Protein AF-A0A1S8THT4-F1 (afdb_monomer_lite)

Foldseek 3Di:
DLVVCLVVDQLLPQWDADLVRDIHGDVNSVVSVVCCQPVVDDDDLVSLLSCLLPWDDDPRDIPASVSSCVPDDVVSNLVSLLCCLVPHDGADPSLLSSLVVCLVVLPPSCLVSLVVQLVPPSGDPVSNLSSLVSCLRRNPLVCCLVPVAPVDDDPSNVSNVVSRDPVCVVSVLVVLVVVVVVDPDPLSLLVSLLSCLLVLHLVSLVSLLVQLVVDPQPRPPNVLPHQLLPRADLVNLVSLLSQLLSCQVSVPPDDPPRDSNVSSLNNLLNNLLPDVVSVVVSLVSLVVSCVVCCVPGVSSLCSLVSNLVSVVNNCVSPVHDDDPVNVVVSVVSVVVD

pLDDT: mean 86.57, std 10.24, range [48.91, 98.25]

Radius of gyration: 29.09 Å; chains: 1; bounding box: 64×44×82 Å

Secondary structure (DSSP, 8-state):
-THHHHTT--GGGSEEE-TTS-EEE-HHHHHHHHHHHHHT----HHHHHHGGG---EETTEE--SHHHHTTS-HHHHHHHHHHHHHHS---HHHHHHHHHHHHHTT--TTHHHHHHHHH-TTS-HHHHHHHHHHHHHTS-THHIIIIITTT--SHHHHHHHHHS-GGGHHHHHHHHHHHHTT---HHHHHHHHHHHHHTT-HHHHHHHHHHHHHS-S-TTTTGGG--GGG---GGGHHHHHHHHHHHHHTT----TTT-HHHHHHHHHHHHHTT-HHHHHHHHHHHHHHHHHHTTT-GGGGGHHHHHHHHHHHHHHHHTPPPPHHHHHHHHHHHHT-

Organism: NCBI:txid29367

Structure (mmCIF, N/CA/C/O backbone):
data_AF-A0A1S8THT4-F1
#
_entry.id   AF-A0A1S8THT4-F1
#
loop_
_atom_site.group_PDB
_atom_site.id
_atom_site.type_symbol
_atom_site.label_atom_id
_atom_site.label_alt_id
_atom_site.label_comp_id
_atom_site.label_asym_id
_atom_site.label_entity_id
_atom_site.label_seq_id
_atom_site.pdbx_PDB_ins_code
_atom_site.Cartn_x
_atom_site.Cartn_y
_atom_site.Cartn_z
_atom_site.occupancy
_atom_site.B_iso_or_equiv
_atom_site.auth_seq_id
_atom_site.auth_comp_id
_atom_site.auth_asym_id
_atom_site.auth_atom_id
_atom_site.pdbx_PDB_model_num
ATOM 1 N N . MET A 1 1 ? 12.762 5.340 -48.475 1.00 53.53 1 MET A N 1
ATOM 2 C CA . MET A 1 1 ? 12.798 6.771 -48.085 1.00 53.53 1 MET A CA 1
ATOM 3 C C . MET A 1 1 ? 13.157 6.953 -46.605 1.00 53.53 1 MET A C 1
ATOM 5 O O . MET A 1 1 ? 14.010 7.785 -46.330 1.00 53.53 1 MET A O 1
ATOM 9 N N . CYS A 1 2 ? 12.623 6.138 -45.677 1.00 61.12 2 CYS A N 1
ATOM 10 C CA . CYS A 1 2 ? 12.908 6.224 -44.229 1.00 61.12 2 CYS A CA 1
ATOM 11 C C . CYS A 1 2 ? 14.390 6.045 -43.837 1.00 61.12 2 CYS A C 1
ATOM 13 O O . CYS A 1 2 ? 14.907 6.850 -43.070 1.00 61.12 2 CYS A O 1
ATOM 15 N N . ASN A 1 3 ? 15.122 5.094 -44.434 1.00 72.00 3 ASN A N 1
ATOM 16 C CA . ASN A 1 3 ? 16.515 4.811 -44.032 1.00 72.00 3 ASN A CA 1
ATOM 17 C C . ASN A 1 3 ? 17.483 5.993 -44.219 1.00 72.00 3 ASN A C 1
ATOM 19 O O . ASN A 1 3 ? 18.430 6.142 -43.454 1.00 72.00 3 ASN A O 1
ATOM 23 N N . LYS A 1 4 ? 17.227 6.884 -45.190 1.00 82.50 4 LYS A N 1
ATOM 24 C CA . LYS A 1 4 ? 18.038 8.098 -45.397 1.00 82.50 4 LYS A CA 1
ATOM 25 C C . LYS A 1 4 ? 17.962 9.051 -44.199 1.00 82.50 4 LYS A C 1
ATOM 27 O O . LYS A 1 4 ? 18.896 9.823 -43.988 1.00 82.50 4 LYS A O 1
ATOM 32 N N . TYR A 1 5 ? 16.861 9.013 -43.448 1.00 84.31 5 TYR A N 1
ATOM 33 C CA . TYR A 1 5 ? 16.615 9.912 -42.327 1.00 84.31 5 TYR A CA 1
ATOM 34 C C . TYR A 1 5 ? 17.066 9.358 -40.974 1.00 84.31 5 TYR A C 1
ATOM 36 O O . TYR A 1 5 ? 17.249 10.151 -40.056 1.00 84.31 5 TYR A O 1
ATOM 44 N N . LEU A 1 6 ? 17.331 8.048 -40.876 1.00 85.06 6 LEU A N 1
ATOM 45 C CA . LEU A 1 6 ? 17.828 7.407 -39.651 1.00 85.06 6 LEU A CA 1
ATOM 46 C C . LEU A 1 6 ? 19.113 8.062 -39.133 1.00 85.06 6 LEU A C 1
ATOM 48 O O . LEU A 1 6 ? 19.224 8.343 -37.952 1.00 85.06 6 LEU A O 1
ATOM 52 N N . ARG A 1 7 ? 20.046 8.412 -40.026 1.00 85.00 7 ARG A N 1
ATOM 53 C CA . ARG A 1 7 ? 21.318 9.067 -39.659 1.00 85.00 7 ARG A CA 1
ATOM 54 C C . ARG A 1 7 ? 21.179 10.470 -39.051 1.00 85.00 7 ARG A C 1
ATOM 56 O O . ARG A 1 7 ? 22.178 11.046 -38.642 1.00 85.00 7 ARG A O 1
ATOM 63 N N . PHE A 1 8 ? 19.985 11.061 -39.092 1.00 86.62 8 PHE A N 1
ATOM 64 C CA . PHE A 1 8 ? 19.711 12.399 -38.558 1.00 86.62 8 PHE A CA 1
ATOM 65 C C . PHE A 1 8 ? 18.913 12.359 -37.253 1.00 86.62 8 PHE A C 1
ATOM 67 O O . PHE A 1 8 ? 18.465 13.406 -36.785 1.00 86.62 8 PHE A O 1
ATOM 74 N N . VAL A 1 9 ? 18.676 11.166 -36.710 1.00 88.81 9 VAL A N 1
ATOM 75 C CA . VAL A 1 9 ? 17.957 10.967 -35.460 1.00 88.81 9 VAL A CA 1
ATOM 76 C C . VAL A 1 9 ? 18.832 10.149 -34.533 1.00 88.81 9 VAL A C 1
ATOM 78 O O . VAL A 1 9 ? 19.281 9.067 -34.891 1.00 88.81 9 VAL A O 1
ATOM 81 N N . ASP A 1 10 ? 19.036 10.676 -33.335 1.00 88.50 10 ASP A N 1
ATOM 82 C CA . ASP A 1 10 ? 19.560 9.915 -32.214 1.00 88.50 10 ASP A CA 1
ATOM 83 C C . ASP A 1 10 ? 18.381 9.575 -31.302 1.00 88.50 10 ASP A C 1
ATOM 85 O O . ASP A 1 10 ? 17.832 10.454 -30.634 1.00 88.50 10 ASP A O 1
ATOM 89 N N . PHE A 1 11 ? 17.946 8.314 -31.338 1.00 88.94 11 PHE A N 1
ATOM 90 C CA . PHE A 1 11 ? 16.793 7.858 -30.564 1.00 88.94 11 PHE A CA 1
ATOM 91 C C . PHE A 1 11 ? 17.044 7.908 -29.056 1.00 88.94 11 PHE A C 1
ATOM 93 O O . PHE A 1 11 ? 16.091 8.123 -28.314 1.00 88.94 11 PHE A O 1
ATOM 100 N N . LYS A 1 12 ? 18.307 7.851 -28.611 1.00 86.19 12 LYS A N 1
ATOM 101 C CA . LYS A 1 12 ? 18.675 7.910 -27.187 1.00 86.19 12 LYS A CA 1
ATOM 102 C C . LYS A 1 12 ? 18.322 9.234 -26.527 1.00 86.19 12 LYS A C 1
ATOM 104 O O . LYS A 1 12 ? 18.121 9.291 -25.324 1.00 86.19 12 LYS A O 1
ATOM 109 N N . VAL A 1 13 ? 18.266 10.305 -27.317 1.00 85.50 13 VAL A N 1
ATOM 110 C CA . VAL A 1 13 ? 17.990 11.670 -26.842 1.00 85.50 13 VAL A CA 1
ATOM 111 C C . VAL A 1 13 ? 16.783 12.298 -27.540 1.00 85.50 13 VAL A C 1
ATOM 113 O O . VAL A 1 13 ? 16.548 13.505 -27.423 1.00 85.50 13 VAL A O 1
ATOM 116 N N . ALA A 1 14 ? 16.040 11.504 -28.318 1.00 85.12 14 ALA A N 1
ATOM 117 C CA . ALA A 1 14 ? 14.898 11.969 -29.098 1.00 85.12 14 ALA A CA 1
ATOM 118 C C . ALA A 1 14 ? 13.660 12.240 -28.240 1.00 85.12 14 ALA A C 1
ATOM 120 O O . ALA A 1 14 ? 12.812 13.031 -28.662 1.00 85.12 14 ALA A O 1
ATOM 121 N N . PHE A 1 15 ? 13.576 11.590 -27.080 1.00 83.06 15 PHE A N 1
ATOM 122 C CA . PHE A 1 15 ? 12.594 11.835 -26.038 1.00 83.06 15 PHE A CA 1
ATOM 123 C C . PHE A 1 15 ? 13.270 12.609 -24.907 1.00 83.06 15 PHE A C 1
ATOM 125 O O . PHE A 1 15 ? 14.293 12.174 -24.382 1.00 83.06 15 PHE A O 1
ATOM 132 N N . LYS A 1 16 ? 12.732 13.776 -24.547 1.00 80.56 16 LYS A N 1
ATOM 133 C CA . LYS A 1 16 ? 13.245 14.577 -23.429 1.00 80.56 16 LYS A CA 1
ATOM 134 C C . LYS A 1 16 ? 12.104 15.007 -22.535 1.00 80.56 16 LYS A C 1
ATOM 136 O O . LYS A 1 16 ? 11.240 15.767 -22.979 1.00 80.56 16 LYS A O 1
ATOM 141 N N . LEU A 1 17 ? 12.151 14.561 -21.289 1.00 75.25 17 LEU A N 1
ATOM 142 C CA . LEU A 1 17 ? 11.294 15.071 -20.236 1.00 75.25 17 LEU A CA 1
ATOM 143 C C . LEU A 1 17 ? 11.784 16.463 -19.809 1.00 75.25 17 LEU A C 1
ATOM 145 O O . LEU A 1 17 ? 12.988 16.722 -19.758 1.00 75.25 17 LEU A O 1
ATOM 149 N N . ARG A 1 18 ? 10.855 17.373 -19.549 1.00 75.25 18 ARG A N 1
ATOM 150 C CA . ARG A 1 18 ? 11.115 18.687 -18.962 1.00 75.25 18 ARG A CA 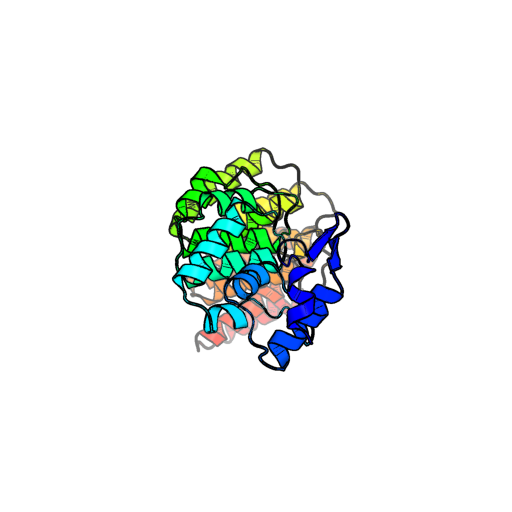1
ATOM 151 C C . ARG A 1 18 ? 10.738 18.665 -17.485 1.00 75.25 18 ARG A C 1
ATOM 153 O O . ARG A 1 18 ? 9.925 17.856 -17.053 1.00 75.25 18 ARG A O 1
ATOM 160 N N . ASN A 1 19 ? 11.287 19.616 -16.735 1.00 68.06 19 ASN A N 1
ATOM 161 C CA . ASN A 1 19 ? 11.061 19.744 -15.291 1.00 68.06 19 ASN A CA 1
ATOM 162 C C . ASN A 1 19 ? 9.589 20.013 -14.918 1.00 68.06 19 ASN A C 1
ATOM 164 O O . ASN A 1 19 ? 9.212 19.819 -13.772 1.00 68.06 19 ASN A O 1
ATOM 168 N N . ASP A 1 20 ? 8.764 20.476 -15.861 1.00 70.75 20 ASP A N 1
ATOM 169 C CA . ASP A 1 20 ? 7.321 20.691 -15.678 1.00 70.75 20 ASP A CA 1
ATOM 170 C C . ASP A 1 20 ? 6.483 19.426 -15.958 1.00 70.75 20 ASP A C 1
ATOM 172 O O . ASP A 1 20 ? 5.259 19.500 -16.047 1.00 70.75 20 ASP A O 1
ATOM 176 N N . GLY A 1 21 ? 7.134 18.273 -16.147 1.00 66.69 21 GLY A N 1
ATOM 177 C CA . GLY A 1 21 ? 6.496 17.003 -16.493 1.00 66.69 21 GLY A CA 1
ATOM 178 C C . GLY A 1 21 ? 6.091 16.887 -17.965 1.00 66.69 21 GLY A C 1
ATOM 179 O O . GLY A 1 21 ? 5.647 15.823 -18.395 1.00 66.69 21 GLY A O 1
ATOM 180 N N . SER A 1 22 ? 6.260 17.938 -18.775 1.00 75.25 22 SER A N 1
ATOM 181 C CA . SER A 1 22 ? 5.994 17.858 -20.211 1.00 75.25 22 SER A CA 1
ATOM 182 C C . SER A 1 22 ? 7.129 17.142 -20.947 1.00 75.25 22 SER A C 1
ATOM 184 O O . SER A 1 22 ? 8.299 17.226 -20.579 1.00 75.25 22 SER A O 1
ATOM 186 N N . ALA A 1 23 ? 6.802 16.433 -22.026 1.00 77.75 23 ALA A N 1
ATOM 187 C CA . ALA A 1 23 ? 7.789 15.764 -22.866 1.00 77.75 23 ALA A CA 1
ATOM 188 C C . ALA A 1 23 ? 7.951 16.494 -24.202 1.00 77.75 23 ALA A C 1
ATOM 190 O O . ALA A 1 23 ? 6.993 16.992 -24.797 1.00 77.75 23 ALA A O 1
ATOM 191 N N . THR A 1 24 ? 9.178 16.524 -24.711 1.00 82.44 24 THR A N 1
ATOM 192 C CA . THR A 1 24 ? 9.467 16.936 -26.085 1.00 82.44 24 THR A CA 1
ATOM 193 C C . THR A 1 24 ? 9.980 15.765 -26.888 1.00 82.44 24 THR A C 1
ATOM 195 O O . THR A 1 24 ? 10.836 15.007 -26.434 1.00 82.44 24 THR A O 1
ATOM 198 N N . ILE A 1 25 ? 9.462 15.653 -28.109 1.00 85.12 25 ILE A N 1
ATOM 199 C CA . ILE A 1 25 ? 9.838 14.604 -29.043 1.00 85.12 25 ILE A CA 1
ATOM 200 C C . ILE A 1 25 ? 10.272 15.194 -30.371 1.00 85.12 25 ILE A C 1
ATOM 202 O O . ILE A 1 25 ? 9.622 16.070 -30.945 1.00 85.12 25 ILE A O 1
ATOM 206 N N . SER A 1 26 ? 11.358 14.644 -30.905 1.00 88.31 26 SER A N 1
ATOM 207 C CA . SER A 1 26 ? 11.715 14.842 -32.305 1.00 88.31 26 SER A CA 1
ATOM 208 C C . SER A 1 26 ? 10.627 14.258 -33.208 1.00 88.31 26 SER A C 1
ATOM 210 O O . SER A 1 26 ? 10.475 13.040 -33.297 1.00 88.31 26 SER A O 1
ATOM 212 N N . SER A 1 27 ? 9.911 15.104 -33.958 1.00 88.12 27 SER A N 1
ATOM 213 C CA . SER A 1 27 ? 8.885 14.635 -34.906 1.00 88.12 27 SER A CA 1
ATOM 214 C C . SER A 1 27 ? 9.449 13.622 -35.906 1.00 88.12 27 SER A C 1
ATOM 216 O O . SER A 1 27 ? 8.754 12.702 -36.324 1.00 88.12 27 SER A O 1
ATOM 218 N N . ARG A 1 28 ? 10.734 13.747 -36.270 1.00 89.88 28 ARG A N 1
ATOM 219 C CA . ARG A 1 28 ? 11.411 12.772 -37.138 1.00 89.88 28 ARG A CA 1
ATOM 220 C C . ARG A 1 28 ? 11.574 11.417 -36.457 1.00 89.88 28 ARG A C 1
ATOM 222 O O . ARG A 1 28 ? 11.348 10.409 -37.116 1.00 89.88 28 ARG A O 1
ATOM 229 N N . ALA A 1 29 ? 11.944 11.397 -35.176 1.00 91.06 29 ALA A N 1
ATOM 230 C CA . ALA A 1 29 ? 12.032 10.162 -34.404 1.00 91.06 29 ALA A CA 1
ATOM 231 C C . ALA A 1 29 ? 10.663 9.489 -34.306 1.00 91.06 29 ALA A C 1
ATOM 233 O O . ALA A 1 29 ? 10.549 8.320 -34.657 1.00 91.06 29 ALA A O 1
ATOM 234 N N . PHE A 1 30 ? 9.622 10.258 -33.974 1.00 90.81 30 PHE A N 1
ATOM 235 C CA . PHE A 1 30 ? 8.248 9.764 -33.935 1.00 90.81 30 PHE A CA 1
ATOM 236 C C . PHE A 1 30 ? 7.824 9.122 -35.260 1.00 90.81 30 PHE A C 1
ATOM 238 O O . PHE A 1 30 ? 7.392 7.974 -35.269 1.00 90.81 30 PHE A O 1
ATOM 245 N N . TYR A 1 31 ? 7.995 9.808 -36.398 1.00 91.00 31 TYR A N 1
ATOM 246 C CA . TYR A 1 31 ? 7.627 9.225 -37.690 1.00 91.00 31 TYR A CA 1
ATOM 247 C C . TYR A 1 31 ? 8.431 7.960 -37.994 1.00 91.00 31 TYR A C 1
ATOM 249 O O . TYR A 1 31 ? 7.863 6.964 -38.433 1.00 91.00 31 TYR A O 1
ATOM 257 N N . LEU A 1 32 ? 9.745 7.970 -37.762 1.00 91.94 32 LEU A N 1
ATOM 258 C CA . LEU A 1 32 ? 10.593 6.808 -38.032 1.00 91.94 32 LEU A CA 1
ATOM 259 C C . LEU A 1 32 ? 10.230 5.609 -37.150 1.00 91.94 32 LEU A C 1
ATOM 261 O O . LEU A 1 32 ? 10.222 4.489 -37.660 1.00 91.94 32 LEU A O 1
ATOM 265 N N . TRP A 1 33 ? 9.897 5.838 -35.883 1.00 92.75 33 TRP A N 1
ATOM 266 C CA . TRP A 1 33 ? 9.371 4.830 -34.966 1.00 92.75 33 TRP A CA 1
ATOM 267 C C . TRP A 1 33 ? 8.000 4.308 -35.427 1.00 92.75 33 TRP A C 1
ATOM 269 O O . TRP A 1 33 ? 7.835 3.108 -35.643 1.00 92.75 33 TRP A O 1
ATOM 279 N N . TYR A 1 34 ? 7.049 5.204 -35.701 1.00 91.31 34 TYR A N 1
ATOM 280 C CA . TYR A 1 34 ? 5.686 4.854 -36.109 1.00 91.31 34 TYR A CA 1
ATOM 281 C C . TYR A 1 34 ? 5.673 4.018 -37.390 1.00 91.31 34 TYR A C 1
ATOM 283 O O . TYR A 1 34 ? 5.063 2.952 -37.462 1.00 91.31 34 TYR A O 1
ATOM 291 N N . PHE A 1 35 ? 6.392 4.478 -38.418 1.00 90.19 35 PHE A N 1
ATOM 292 C CA . PHE A 1 35 ? 6.476 3.774 -39.692 1.00 90.19 35 PHE A CA 1
ATOM 293 C C . PHE A 1 35 ? 7.204 2.432 -39.558 1.00 90.19 35 PHE A C 1
ATOM 295 O O . PHE A 1 35 ? 6.814 1.465 -40.214 1.00 90.19 35 PHE A O 1
ATOM 302 N N . ARG A 1 36 ? 8.227 2.346 -38.695 1.00 90.25 36 ARG A N 1
ATOM 303 C CA . ARG A 1 36 ? 8.897 1.079 -38.378 1.00 90.25 36 ARG A CA 1
ATOM 304 C C . ARG A 1 36 ? 7.929 0.077 -37.775 1.00 90.25 36 ARG A C 1
ATOM 306 O O . ARG A 1 36 ? 7.905 -1.060 -38.237 1.00 90.25 36 ARG A O 1
ATOM 313 N N . LYS A 1 37 ? 7.165 0.480 -36.762 1.00 89.25 37 LYS A N 1
ATOM 314 C CA . LYS A 1 37 ? 6.231 -0.401 -36.061 1.00 89.25 37 LYS A CA 1
ATOM 315 C C . LYS A 1 37 ? 5.074 -0.827 -36.968 1.00 89.25 37 LYS A C 1
ATOM 317 O O . LYS A 1 37 ? 4.761 -2.006 -37.055 1.00 89.25 37 LYS A O 1
ATOM 322 N N . LYS A 1 38 ? 4.473 0.124 -37.688 1.00 89.81 38 LYS A N 1
ATOM 323 C CA . LYS A 1 38 ? 3.259 -0.112 -38.484 1.00 89.81 38 LYS A CA 1
ATOM 324 C C . LYS A 1 38 ? 3.488 -0.899 -39.776 1.00 89.81 38 LYS A C 1
ATOM 326 O O . LYS A 1 38 ? 2.590 -1.616 -40.205 1.00 89.81 38 LYS A O 1
ATOM 331 N N . PHE A 1 39 ? 4.648 -0.745 -40.415 1.00 89.81 39 PHE A N 1
ATOM 332 C CA . PHE A 1 39 ? 4.927 -1.332 -41.736 1.00 89.81 39 PHE A CA 1
ATOM 333 C C . PHE A 1 39 ? 6.129 -2.282 -41.750 1.00 89.81 39 PHE A C 1
ATOM 335 O O . PHE A 1 39 ? 6.583 -2.673 -42.822 1.00 89.81 39 PHE A O 1
ATOM 342 N N . ASP A 1 40 ? 6.663 -2.617 -40.576 1.00 85.56 40 ASP A N 1
ATOM 343 C CA . ASP A 1 40 ? 7.809 -3.509 -40.389 1.00 85.56 40 ASP A CA 1
ATOM 344 C C . ASP A 1 40 ? 9.052 -3.150 -41.231 1.00 85.56 40 ASP A C 1
ATOM 346 O O . ASP A 1 40 ? 9.719 -3.994 -41.833 1.00 85.56 40 ASP A O 1
ATOM 350 N N . PHE A 1 41 ? 9.379 -1.855 -41.320 1.00 87.69 41 PHE A N 1
ATOM 351 C CA . PHE A 1 41 ? 10.554 -1.428 -42.083 1.00 87.69 41 PHE A CA 1
ATOM 352 C C . PHE A 1 41 ? 11.854 -1.976 -41.485 1.00 87.69 41 PHE A C 1
ATOM 354 O O . PHE A 1 41 ? 12.124 -1.826 -40.303 1.00 87.69 41 PHE A O 1
ATOM 361 N N . LYS A 1 42 ? 12.727 -2.554 -42.313 1.00 87.31 42 LYS A N 1
ATOM 362 C CA . LYS A 1 42 ? 14.003 -3.100 -41.831 1.00 87.31 42 LYS A CA 1
ATOM 363 C C . LYS A 1 42 ? 14.976 -1.990 -41.433 1.00 87.31 42 LYS A C 1
ATOM 365 O O . LYS A 1 42 ? 15.493 -1.277 -42.299 1.00 87.31 42 LYS A O 1
ATOM 370 N N . TYR A 1 43 ? 15.242 -1.882 -40.134 1.00 91.44 43 TYR A N 1
ATOM 371 C CA . TYR A 1 43 ? 16.328 -1.087 -39.555 1.00 91.44 43 TYR A CA 1
ATOM 372 C C . TYR A 1 43 ? 17.475 -2.006 -39.139 1.00 91.44 43 TYR A C 1
ATOM 374 O O . TYR A 1 43 ? 17.279 -3.208 -38.983 1.00 91.44 43 TYR A O 1
ATOM 382 N N . SER A 1 44 ? 18.679 -1.452 -39.004 1.00 92.06 44 SER A N 1
ATOM 383 C CA . SER A 1 44 ? 19.800 -2.208 -38.446 1.00 92.06 44 SER A CA 1
ATOM 384 C C . SER A 1 44 ? 19.584 -2.466 -36.958 1.00 92.06 44 SER A C 1
ATOM 386 O O . SER A 1 44 ? 18.963 -1.651 -36.272 1.00 92.06 44 SER A O 1
ATOM 388 N N . ASP A 1 45 ? 20.168 -3.548 -36.450 1.00 93.94 45 ASP A N 1
ATOM 389 C CA . ASP A 1 45 ? 20.067 -3.931 -35.040 1.00 93.94 45 ASP A CA 1
ATOM 390 C C . ASP A 1 45 ? 20.489 -2.793 -34.108 1.00 93.94 45 ASP A C 1
ATOM 392 O O . ASP A 1 45 ? 19.795 -2.507 -33.145 1.00 93.94 45 ASP A O 1
ATOM 396 N N . ASN A 1 46 ? 21.549 -2.050 -34.443 1.00 92.88 46 ASN A N 1
ATOM 397 C CA . ASN A 1 46 ? 21.978 -0.892 -33.651 1.00 92.88 46 ASN A CA 1
ATOM 398 C C . ASN A 1 46 ? 20.893 0.189 -33.531 1.00 92.88 46 ASN A C 1
ATOM 400 O O . ASN A 1 46 ? 20.687 0.724 -32.449 1.00 92.88 46 ASN A O 1
ATOM 404 N N . VAL A 1 47 ? 20.178 0.489 -34.621 1.00 92.75 47 VAL A N 1
ATOM 405 C CA . VAL A 1 47 ? 19.073 1.462 -34.593 1.00 92.75 47 VAL A CA 1
ATOM 406 C C . VAL A 1 47 ? 17.892 0.905 -33.802 1.00 92.75 47 VAL A C 1
ATOM 408 O O . VAL A 1 47 ? 17.257 1.642 -33.056 1.00 92.75 47 VAL A O 1
ATOM 411 N N . MET A 1 48 ? 17.605 -0.392 -33.939 1.00 94.06 48 MET A N 1
ATOM 412 C CA . MET A 1 48 ? 16.565 -1.058 -33.151 1.00 94.06 48 MET A CA 1
ATOM 413 C C . MET A 1 48 ? 16.896 -1.067 -31.653 1.00 94.06 48 MET A C 1
ATOM 415 O O . MET A 1 48 ? 16.012 -0.849 -30.837 1.00 94.06 48 MET A O 1
ATOM 419 N N . LEU A 1 49 ? 18.162 -1.253 -31.282 1.00 94.94 49 LEU A N 1
ATOM 420 C CA . LEU A 1 49 ? 18.619 -1.163 -29.896 1.00 94.94 49 LEU A CA 1
ATOM 421 C C . LEU A 1 49 ? 18.524 0.269 -29.358 1.00 94.94 49 LEU A C 1
ATOM 423 O O . LEU A 1 49 ? 18.169 0.453 -28.201 1.00 94.94 49 LEU A O 1
ATOM 427 N N . ASP A 1 50 ? 18.816 1.286 -30.170 1.00 93.50 50 ASP A N 1
ATOM 428 C CA . ASP A 1 50 ? 18.679 2.687 -29.751 1.00 93.50 50 ASP A CA 1
ATOM 429 C C . ASP A 1 50 ? 17.204 3.098 -29.573 1.00 93.50 50 ASP A C 1
ATOM 431 O O . ASP A 1 50 ? 16.901 3.973 -28.763 1.00 93.50 50 ASP A O 1
ATOM 435 N N . LEU A 1 51 ? 16.275 2.432 -30.272 1.00 93.44 51 LEU A N 1
ATOM 436 C CA . LEU A 1 51 ? 14.831 2.599 -30.075 1.00 93.44 51 LEU A CA 1
ATOM 437 C C . LEU A 1 51 ? 14.335 2.089 -28.714 1.00 93.44 51 LEU A C 1
ATOM 439 O O . LEU A 1 51 ? 13.228 2.449 -28.331 1.00 93.44 51 LEU A O 1
ATOM 443 N N . LEU A 1 52 ? 15.127 1.318 -27.958 1.00 94.31 52 LEU A N 1
ATOM 444 C CA . LEU A 1 52 ? 14.771 0.962 -26.577 1.00 94.31 52 LEU A CA 1
ATOM 445 C C . LEU A 1 52 ? 14.646 2.210 -25.689 1.00 94.31 52 LEU A C 1
ATOM 447 O O . LEU A 1 52 ? 13.869 2.206 -24.743 1.00 94.31 52 LEU A O 1
ATOM 451 N N . SER A 1 53 ? 15.348 3.296 -26.027 1.00 91.81 53 SER A N 1
ATOM 452 C CA . SER A 1 53 ? 15.261 4.592 -25.342 1.00 91.81 53 SER A CA 1
ATOM 453 C C . SER A 1 53 ? 14.138 5.496 -25.888 1.00 91.81 53 SER A C 1
ATOM 455 O O . SER A 1 53 ? 14.167 6.706 -25.669 1.00 91.81 53 SER A O 1
ATOM 457 N N . PHE A 1 54 ? 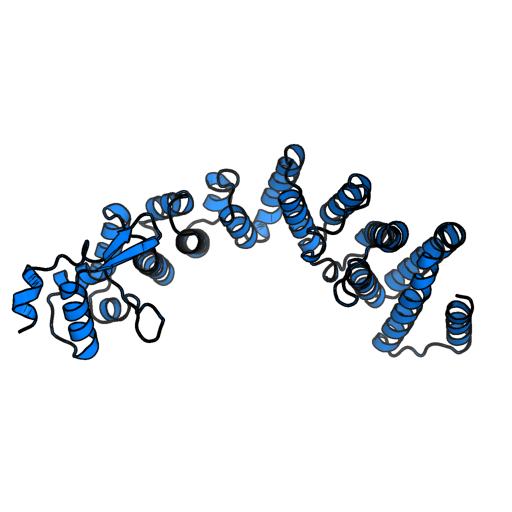13.172 4.956 -26.641 1.00 91.00 54 PHE A N 1
ATOM 458 C CA . PHE A 1 54 ? 12.077 5.725 -27.234 1.00 91.00 54 PHE A CA 1
ATOM 459 C C . PHE A 1 54 ? 10.747 4.964 -27.174 1.00 91.00 54 PHE A C 1
ATOM 461 O O . PHE A 1 54 ? 10.624 3.867 -27.716 1.00 91.00 54 PHE A O 1
ATOM 468 N N . ASP A 1 55 ? 9.723 5.597 -26.602 1.00 87.44 55 ASP A N 1
ATOM 469 C CA . ASP A 1 55 ? 8.362 5.063 -26.558 1.00 87.44 55 ASP A CA 1
ATOM 470 C C . ASP A 1 55 ? 7.331 6.173 -26.809 1.00 87.44 55 ASP A C 1
ATOM 472 O O . ASP A 1 55 ? 7.596 7.361 -26.589 1.00 87.44 55 ASP A O 1
ATOM 476 N N . TRP A 1 56 ? 6.157 5.794 -27.312 1.00 87.25 56 TRP A N 1
ATOM 477 C CA . TRP A 1 56 ? 5.058 6.716 -27.550 1.00 87.25 56 TRP A CA 1
ATOM 478 C C . TRP A 1 56 ? 3.690 6.051 -27.441 1.00 87.25 56 TRP A C 1
ATOM 480 O O . TRP A 1 56 ? 3.541 4.844 -27.610 1.00 87.25 56 TRP A O 1
ATOM 490 N N . LEU A 1 57 ? 2.680 6.884 -27.193 1.00 85.38 57 LEU A N 1
ATOM 491 C CA . LEU A 1 57 ? 1.300 6.465 -27.004 1.00 85.38 57 LEU A CA 1
ATOM 492 C C . LEU A 1 57 ? 0.652 5.965 -28.304 1.00 85.38 57 LEU A C 1
ATOM 494 O O . LEU A 1 57 ? 0.646 6.654 -29.328 1.00 85.38 57 LEU A O 1
ATOM 498 N N . GLU A 1 58 ? -0.011 4.816 -28.214 1.00 83.81 58 GLU A N 1
ATOM 499 C CA . GLU A 1 58 ? -1.032 4.343 -29.147 1.00 83.81 58 GLU A CA 1
ATOM 500 C C . GLU A 1 58 ? -2.276 3.923 -28.356 1.00 83.81 58 GLU A C 1
ATOM 502 O O . GLU A 1 58 ? -2.173 3.220 -27.357 1.00 83.81 58 GLU A O 1
ATOM 507 N N . ASN A 1 59 ? -3.469 4.355 -28.782 1.00 83.88 59 ASN A N 1
ATOM 508 C CA . ASN A 1 59 ? -4.733 4.069 -28.081 1.00 83.88 59 ASN A CA 1
ATOM 509 C C . ASN A 1 59 ? -4.694 4.394 -26.571 1.00 83.88 59 ASN A C 1
ATOM 511 O O . ASN A 1 59 ? -5.213 3.633 -25.762 1.00 83.88 59 ASN A O 1
ATOM 515 N N . ASN A 1 60 ? -4.084 5.527 -26.204 1.00 81.00 60 ASN A N 1
ATOM 516 C CA . ASN A 1 60 ? -3.902 6.007 -24.825 1.00 81.00 60 ASN A CA 1
ATOM 517 C C . ASN A 1 60 ? -2.979 5.160 -23.928 1.00 81.00 60 ASN A C 1
ATOM 519 O O . ASN A 1 60 ? -2.951 5.388 -22.722 1.00 81.00 60 ASN A O 1
ATOM 523 N N . HIS A 1 61 ? -2.180 4.251 -24.494 1.00 80.44 61 HIS A N 1
ATOM 524 C CA . HIS A 1 61 ? -1.182 3.486 -23.745 1.00 80.44 61 HIS A CA 1
ATOM 525 C C . HIS A 1 61 ? 0.187 3.552 -24.420 1.00 80.44 61 HIS A C 1
ATOM 527 O O . HIS A 1 61 ? 0.279 3.589 -25.649 1.00 80.44 61 HIS A O 1
ATOM 533 N N . PHE A 1 62 ? 1.252 3.581 -23.618 1.00 84.62 62 PHE A N 1
ATOM 534 C CA . PHE A 1 62 ? 2.610 3.431 -24.134 1.00 84.62 62 PHE A CA 1
ATOM 535 C C . PHE A 1 62 ? 2.779 2.038 -24.726 1.00 84.62 62 PHE A C 1
ATOM 537 O O . PHE A 1 62 ? 2.186 1.066 -24.257 1.00 84.62 62 PHE A O 1
ATOM 544 N N . VAL A 1 63 ? 3.532 1.960 -25.817 1.00 86.19 63 VAL A N 1
ATOM 545 C CA . VAL A 1 63 ? 3.640 0.734 -26.605 1.00 86.19 63 VAL A CA 1
ATOM 546 C C . VAL A 1 63 ? 4.577 -0.272 -25.948 1.00 86.19 63 VAL A C 1
ATOM 548 O O . VAL A 1 63 ? 4.420 -1.471 -26.177 1.00 86.19 63 VAL A O 1
ATOM 551 N N . GLY A 1 64 ? 5.537 0.194 -25.153 1.00 88.69 64 GLY A N 1
ATOM 552 C CA . GLY A 1 64 ? 6.557 -0.655 -24.567 1.00 88.69 64 GLY A CA 1
ATOM 553 C C . GLY A 1 64 ? 7.654 -1.022 -25.564 1.00 88.69 64 GLY A C 1
ATOM 554 O O . GLY A 1 64 ? 7.711 -0.538 -26.697 1.00 88.69 64 GLY A O 1
ATOM 555 N N . ILE A 1 65 ? 8.539 -1.923 -25.143 1.00 93.25 65 ILE A N 1
ATOM 556 C CA . ILE A 1 65 ? 9.719 -2.339 -25.918 1.00 93.25 65 ILE A CA 1
ATOM 557 C C . ILE A 1 65 ? 9.577 -3.716 -26.575 1.00 93.25 65 ILE A C 1
ATOM 559 O O . ILE A 1 65 ? 10.473 -4.144 -27.304 1.00 93.25 65 ILE A O 1
ATOM 563 N N . ASP A 1 66 ? 8.450 -4.401 -26.384 1.00 91.56 66 ASP A N 1
ATOM 564 C CA . ASP A 1 66 ? 8.249 -5.793 -26.815 1.00 91.56 66 ASP A CA 1
ATOM 565 C C . ASP A 1 66 ? 8.456 -5.991 -28.317 1.00 91.56 66 ASP A C 1
ATOM 567 O O . ASP A 1 66 ? 9.019 -6.990 -28.761 1.00 91.56 66 ASP A O 1
ATOM 571 N N . TYR A 1 67 ? 8.064 -5.006 -29.127 1.00 90.31 67 TYR A N 1
ATOM 572 C CA . TYR A 1 67 ? 8.253 -5.051 -30.579 1.00 90.31 67 TYR A CA 1
ATOM 573 C C . TYR A 1 67 ? 9.737 -5.050 -31.002 1.00 90.31 67 TYR A C 1
ATOM 575 O O . TYR A 1 67 ? 10.045 -5.419 -32.135 1.00 90.31 67 TYR A O 1
ATOM 583 N N . ILE A 1 68 ? 10.650 -4.641 -30.114 1.00 93.75 68 ILE A N 1
ATOM 584 C CA . ILE A 1 68 ? 12.107 -4.727 -30.285 1.00 93.75 68 ILE A CA 1
ATOM 585 C C . ILE A 1 68 ? 12.619 -6.036 -29.679 1.00 93.75 68 ILE A C 1
ATOM 587 O O . ILE A 1 68 ? 13.366 -6.767 -30.333 1.00 93.75 68 ILE A O 1
ATOM 591 N N . VAL A 1 69 ? 12.202 -6.341 -28.445 1.00 94.06 69 VAL A N 1
ATOM 592 C CA . VAL A 1 69 ? 12.634 -7.531 -27.690 1.00 94.06 69 VAL A CA 1
ATOM 593 C C . VAL A 1 69 ? 12.338 -8.818 -28.462 1.00 94.06 69 VAL A C 1
ATOM 595 O O . VAL A 1 69 ? 13.178 -9.710 -28.515 1.00 94.06 69 VAL A O 1
ATOM 598 N N . ASN A 1 70 ? 11.181 -8.891 -29.122 1.00 92.31 70 ASN A N 1
ATOM 599 C CA . ASN A 1 70 ? 10.726 -10.088 -29.830 1.00 92.31 70 ASN A CA 1
ATOM 600 C C . ASN A 1 70 ? 11.462 -10.366 -31.151 1.00 92.31 70 ASN A C 1
ATOM 602 O O . ASN A 1 70 ? 11.293 -11.442 -31.722 1.00 92.31 70 ASN A O 1
ATOM 606 N N . ILE A 1 71 ? 12.244 -9.412 -31.667 1.00 92.62 71 ILE A N 1
ATOM 607 C CA . ILE A 1 71 ? 12.916 -9.547 -32.971 1.00 92.62 71 ILE A CA 1
ATOM 608 C C . ILE A 1 71 ? 14.442 -9.516 -32.882 1.00 92.62 71 ILE A C 1
ATOM 610 O O . ILE A 1 71 ? 15.109 -9.968 -33.812 1.00 92.62 71 ILE A O 1
ATOM 614 N N . LEU A 1 72 ? 15.001 -8.964 -31.804 1.00 95.62 72 LEU A N 1
ATOM 615 C CA . LEU A 1 72 ? 16.444 -8.875 -31.607 1.00 95.62 72 LEU A CA 1
ATOM 616 C C . LEU A 1 72 ? 16.969 -10.012 -30.721 1.00 95.62 72 LEU A C 1
ATOM 618 O O . LEU A 1 72 ? 16.240 -10.539 -29.881 1.00 95.62 72 LEU A O 1
ATOM 622 N N . PRO A 1 73 ? 18.258 -10.377 -30.845 1.00 97.00 73 PRO A N 1
ATOM 623 C CA . PRO A 1 73 ? 18.871 -11.335 -29.937 1.00 97.00 73 PRO A CA 1
ATOM 624 C C . PRO A 1 73 ? 18.807 -10.851 -28.484 1.00 97.00 73 PRO A C 1
ATOM 626 O O . PRO A 1 73 ? 19.262 -9.753 -28.163 1.00 97.00 73 PRO A O 1
ATOM 629 N N . TYR A 1 74 ? 18.321 -11.712 -27.588 1.00 96.62 74 TYR A N 1
ATOM 630 C CA . TYR A 1 74 ? 18.169 -11.413 -26.160 1.00 96.62 74 TYR A CA 1
ATOM 631 C C . TYR A 1 74 ? 19.424 -10.791 -25.522 1.00 96.62 74 TYR A C 1
ATOM 633 O O . TYR A 1 74 ? 19.326 -9.801 -24.802 1.00 96.62 74 TYR A O 1
ATOM 641 N N . GLN A 1 75 ? 20.615 -11.329 -25.813 1.00 97.81 75 GLN A N 1
ATOM 642 C CA . GLN A 1 75 ? 21.870 -10.839 -25.225 1.00 97.81 75 GLN A CA 1
ATOM 643 C C . GLN A 1 75 ? 22.196 -9.396 -25.635 1.00 97.81 75 GLN A C 1
ATOM 645 O O . GLN A 1 75 ? 22.738 -8.631 -24.839 1.00 97.81 75 GLN A O 1
ATOM 650 N N . GLU A 1 76 ? 21.828 -9.003 -26.854 1.00 97.94 76 GLU A N 1
ATOM 651 C CA . GLU A 1 76 ? 22.032 -7.644 -27.352 1.00 97.94 76 GLU A CA 1
ATOM 652 C C . GLU A 1 76 ? 21.096 -6.654 -26.656 1.00 97.94 76 GLU A C 1
ATOM 654 O O . GLU A 1 76 ? 21.538 -5.599 -26.193 1.00 97.94 76 GLU A O 1
ATOM 659 N N . VAL A 1 77 ? 19.827 -7.039 -26.501 1.00 98.00 77 VAL A N 1
ATOM 660 C CA . VAL A 1 77 ? 18.813 -6.266 -25.774 1.00 98.00 77 VAL A CA 1
ATOM 661 C C . VAL A 1 77 ? 19.198 -6.120 -24.303 1.00 98.00 77 VAL A C 1
ATOM 663 O O . VAL A 1 77 ? 19.289 -4.997 -23.811 1.00 98.00 77 VAL A O 1
ATOM 666 N N . LYS A 1 78 ? 19.522 -7.229 -23.620 1.00 98.19 78 LYS A N 1
ATOM 667 C CA . LYS A 1 78 ? 19.986 -7.231 -22.224 1.00 98.19 78 LYS A CA 1
ATOM 668 C C . LYS A 1 78 ? 21.171 -6.286 -22.039 1.00 98.19 78 LYS A C 1
ATOM 670 O O . LYS A 1 78 ? 21.152 -5.434 -21.154 1.00 98.19 78 LYS A O 1
ATOM 675 N N . ARG A 1 79 ? 22.197 -6.403 -22.887 1.00 98.00 79 ARG A N 1
ATOM 676 C CA . ARG A 1 79 ? 23.395 -5.556 -22.814 1.00 98.00 79 ARG A CA 1
ATOM 677 C C . ARG A 1 79 ? 23.062 -4.077 -23.007 1.00 98.00 79 ARG A C 1
ATOM 679 O O . ARG A 1 79 ? 23.604 -3.241 -22.285 1.00 98.00 79 ARG A O 1
ATOM 686 N N . ARG A 1 80 ? 22.182 -3.748 -23.959 1.00 97.25 80 ARG A N 1
ATOM 687 C CA . ARG A 1 80 ? 21.748 -2.365 -24.189 1.00 97.25 80 ARG A CA 1
ATOM 688 C C . ARG A 1 80 ? 20.955 -1.820 -23.005 1.00 97.25 80 ARG A C 1
ATOM 690 O O . ARG A 1 80 ? 21.257 -0.713 -22.580 1.00 97.25 80 ARG A O 1
ATOM 697 N N . ILE A 1 81 ? 20.016 -2.583 -22.449 1.00 97.44 81 ILE A N 1
ATOM 698 C CA . ILE A 1 81 ? 19.216 -2.168 -21.287 1.00 97.44 81 ILE A CA 1
ATOM 699 C C . ILE A 1 81 ? 20.108 -1.889 -20.075 1.00 97.44 81 ILE A C 1
ATOM 701 O O . ILE A 1 81 ? 19.982 -0.834 -19.461 1.00 97.44 81 ILE A O 1
ATOM 705 N N . ILE A 1 82 ? 21.073 -2.771 -19.788 1.00 97.56 82 ILE A N 1
ATOM 706 C CA . ILE A 1 82 ? 22.045 -2.560 -18.704 1.00 97.56 82 ILE A CA 1
ATOM 707 C C . ILE A 1 82 ? 22.866 -1.280 -18.939 1.00 97.56 82 ILE A C 1
ATOM 709 O O . ILE A 1 82 ? 23.054 -0.495 -18.015 1.00 97.56 82 ILE A O 1
ATOM 713 N N . SER A 1 83 ? 23.355 -1.051 -20.164 1.00 96.88 83 SER A N 1
ATOM 714 C CA . SER A 1 83 ? 24.090 0.180 -20.512 1.00 96.88 83 SER A CA 1
ATOM 715 C C . SER A 1 83 ? 23.211 1.421 -20.350 1.00 96.88 83 SER A C 1
ATOM 717 O O . SER A 1 83 ? 23.652 2.394 -19.749 1.00 96.88 83 SER A O 1
ATOM 719 N N . ASN A 1 84 ? 21.955 1.378 -20.796 1.00 95.38 84 ASN A N 1
ATOM 720 C CA . ASN A 1 84 ? 21.022 2.492 -20.658 1.00 95.38 84 ASN A CA 1
ATOM 721 C C . ASN A 1 84 ? 20.775 2.847 -19.182 1.00 95.38 84 ASN A C 1
ATOM 723 O O . ASN A 1 84 ? 20.898 4.012 -18.828 1.00 95.38 84 ASN A O 1
ATOM 727 N N . LEU A 1 85 ? 20.522 1.858 -18.317 1.00 96.50 85 LEU A N 1
ATOM 728 C CA . LEU A 1 85 ? 20.318 2.076 -16.876 1.00 96.50 85 LEU A CA 1
ATOM 729 C C . LEU A 1 85 ? 21.559 2.642 -16.163 1.00 96.50 85 LEU A C 1
ATOM 731 O O . LEU A 1 85 ? 21.433 3.340 -15.162 1.00 96.50 85 LEU A O 1
ATOM 735 N N . ARG A 1 86 ? 22.762 2.343 -16.665 1.00 95.12 86 ARG A N 1
ATOM 736 C CA . ARG A 1 86 ? 24.033 2.792 -16.070 1.00 95.12 86 ARG A CA 1
ATOM 737 C C . ARG A 1 86 ? 24.498 4.156 -16.554 1.00 95.12 86 ARG A C 1
ATOM 739 O O . ARG A 1 86 ? 25.119 4.900 -15.799 1.00 95.12 86 ARG A O 1
ATOM 746 N N . GLU A 1 87 ? 24.295 4.432 -17.835 1.00 90.81 87 GLU A N 1
ATOM 747 C CA . GLU A 1 87 ? 25.008 5.492 -18.554 1.00 90.81 87 GLU A CA 1
ATOM 748 C C . GLU A 1 87 ? 24.075 6.586 -19.076 1.00 90.81 87 GLU A C 1
ATOM 750 O O . GLU A 1 87 ? 24.548 7.672 -19.412 1.00 90.81 87 GLU A O 1
ATOM 755 N N . GLN A 1 88 ? 22.769 6.317 -19.183 1.00 85.06 88 GLN A N 1
ATOM 756 C CA . GLN A 1 88 ? 21.798 7.263 -19.725 1.00 85.06 88 GLN A CA 1
ATOM 757 C C . GLN A 1 88 ? 20.864 7.792 -18.646 1.00 85.06 88 GLN A C 1
ATOM 759 O O . GLN A 1 88 ? 20.523 7.119 -17.680 1.00 85.06 88 GLN A O 1
ATOM 764 N N . VAL A 1 89 ? 20.418 9.022 -18.870 1.00 83.75 89 VAL A N 1
ATOM 765 C CA . VAL A 1 89 ? 19.356 9.653 -18.096 1.00 83.75 89 VAL A CA 1
ATOM 766 C C . VAL A 1 89 ? 18.039 9.300 -18.786 1.00 83.75 89 VAL A C 1
ATOM 768 O O . VAL A 1 89 ? 17.664 9.931 -19.775 1.00 83.75 89 VAL A O 1
ATOM 771 N N . ILE A 1 90 ? 17.397 8.228 -18.318 1.00 89.56 90 ILE A N 1
ATOM 772 C CA . ILE A 1 90 ? 16.082 7.765 -18.782 1.00 89.56 90 ILE A CA 1
ATOM 773 C C . ILE A 1 90 ? 15.066 7.901 -17.645 1.00 89.56 90 ILE A C 1
ATOM 775 O O . ILE A 1 90 ? 15.409 7.670 -16.493 1.00 89.56 90 ILE A O 1
ATOM 779 N N . HIS A 1 91 ? 13.829 8.265 -17.981 1.00 89.38 91 HIS A N 1
ATOM 780 C CA . HIS A 1 91 ? 12.764 8.570 -17.019 1.00 89.38 91 HIS A CA 1
ATOM 781 C C . HIS A 1 91 ? 11.419 8.011 -17.491 1.00 89.38 91 HIS A C 1
ATOM 783 O O . HIS A 1 91 ? 11.253 7.708 -18.681 1.00 89.38 91 HIS A O 1
ATOM 789 N N . GLY A 1 92 ? 10.452 7.936 -16.574 1.00 88.12 92 GLY A N 1
ATOM 790 C CA . GLY A 1 92 ? 9.062 7.582 -16.879 1.00 88.12 92 GLY A CA 1
ATOM 791 C C . GLY A 1 92 ? 8.930 6.235 -17.590 1.00 88.12 92 GLY A C 1
ATOM 792 O O . GLY A 1 92 ? 9.633 5.284 -17.264 1.00 88.12 92 GLY A O 1
ATOM 793 N N . ASP A 1 93 ? 8.059 6.143 -18.596 1.00 89.50 93 ASP A N 1
ATOM 794 C CA . ASP A 1 93 ? 7.741 4.871 -19.264 1.00 89.50 93 ASP A CA 1
ATOM 795 C C . ASP A 1 93 ? 8.949 4.180 -19.900 1.00 89.50 93 ASP A C 1
ATOM 797 O O . ASP A 1 93 ? 9.047 2.954 -19.877 1.00 89.50 93 ASP A O 1
ATOM 801 N N . ILE A 1 94 ? 9.922 4.947 -20.401 1.00 92.12 94 ILE A N 1
ATOM 802 C CA . ILE A 1 94 ? 11.166 4.372 -20.921 1.00 92.12 94 ILE A CA 1
ATOM 803 C C . ILE A 1 94 ? 11.911 3.664 -19.789 1.00 92.12 94 ILE A C 1
ATOM 805 O O . ILE A 1 94 ? 12.297 2.508 -19.955 1.00 92.12 94 ILE A O 1
ATOM 809 N N . LEU A 1 95 ? 12.086 4.319 -18.639 1.00 95.38 95 LEU A N 1
ATOM 810 C CA . LEU A 1 95 ? 12.714 3.701 -17.473 1.00 95.38 95 LEU A CA 1
ATOM 811 C C . LEU A 1 95 ? 11.909 2.481 -16.998 1.00 95.38 95 LEU A C 1
ATOM 813 O O . LEU A 1 95 ? 12.480 1.405 -16.827 1.00 95.38 95 LEU A O 1
ATOM 817 N N . ASN A 1 96 ? 10.587 2.608 -16.896 1.00 95.75 96 ASN A N 1
ATOM 818 C CA . ASN A 1 96 ? 9.687 1.532 -16.477 1.00 95.75 96 ASN A CA 1
ATOM 819 C C . ASN A 1 96 ? 9.831 0.287 -17.354 1.00 95.75 96 ASN A C 1
ATOM 821 O O . ASN A 1 96 ? 9.944 -0.821 -16.832 1.00 95.75 96 ASN A O 1
ATOM 825 N N . ASN A 1 97 ? 9.897 0.461 -18.675 1.00 95.94 97 ASN A N 1
ATOM 826 C CA . ASN A 1 97 ? 10.115 -0.629 -19.624 1.00 95.94 97 ASN A CA 1
ATOM 827 C C . ASN A 1 97 ? 11.452 -1.350 -19.380 1.00 95.94 97 ASN A C 1
ATOM 829 O O . ASN A 1 97 ? 11.517 -2.576 -19.464 1.00 95.94 97 ASN A O 1
ATOM 833 N N . HIS A 1 98 ? 12.517 -0.609 -19.052 1.00 97.69 98 HIS A N 1
ATOM 834 C CA . HIS A 1 98 ? 13.828 -1.198 -18.763 1.00 97.69 98 HIS A CA 1
ATOM 835 C C . HIS A 1 98 ? 13.809 -2.000 -17.462 1.00 97.69 98 HIS A C 1
ATOM 837 O O . HIS A 1 98 ? 14.300 -3.129 -17.440 1.00 97.69 98 HIS A O 1
ATOM 843 N N . ILE A 1 99 ? 13.224 -1.447 -16.395 1.00 98.06 99 ILE A N 1
ATOM 844 C CA . ILE A 1 99 ? 13.142 -2.141 -15.105 1.00 98.06 99 ILE A CA 1
ATOM 845 C C . ILE A 1 99 ? 12.258 -3.388 -15.231 1.00 98.06 99 ILE A C 1
ATOM 847 O O . ILE A 1 99 ? 12.672 -4.458 -14.796 1.00 98.06 99 ILE A O 1
ATOM 851 N N . ARG A 1 100 ? 11.098 -3.294 -15.898 1.00 97.62 100 ARG A N 1
ATOM 852 C CA . ARG A 1 100 ? 10.209 -4.445 -16.148 1.00 97.62 100 ARG A CA 1
ATOM 853 C C . ARG A 1 100 ? 10.903 -5.548 -16.934 1.00 97.62 100 ARG A C 1
ATOM 855 O O . ARG A 1 100 ? 10.853 -6.699 -16.526 1.00 97.62 100 ARG A O 1
ATOM 862 N N . PHE A 1 101 ? 11.658 -5.204 -17.976 1.00 97.88 101 PHE A N 1
ATOM 863 C CA . PHE A 1 101 ? 12.466 -6.197 -18.681 1.00 97.88 101 PHE A CA 1
ATOM 864 C C . PHE A 1 101 ? 13.470 -6.893 -17.754 1.00 97.88 101 PHE A C 1
ATOM 866 O O . PHE A 1 101 ? 13.676 -8.103 -17.865 1.00 97.88 101 PHE A O 1
ATOM 873 N N . CYS A 1 102 ? 14.100 -6.152 -16.839 1.00 98.25 102 CYS A N 1
ATOM 874 C CA . CYS A 1 102 ? 15.000 -6.729 -15.845 1.00 98.25 102 CYS A CA 1
ATOM 875 C C . CYS A 1 102 ? 14.276 -7.654 -14.856 1.00 98.25 102 CYS A C 1
ATOM 877 O O . CYS A 1 102 ? 14.842 -8.695 -14.519 1.00 98.25 102 CYS A O 1
ATOM 879 N N . ILE A 1 103 ? 13.046 -7.317 -14.455 1.00 97.25 103 ILE A N 1
ATOM 880 C CA . ILE A 1 103 ? 12.160 -8.167 -13.644 1.00 97.25 103 ILE A CA 1
ATOM 881 C C . ILE A 1 103 ? 11.847 -9.469 -14.381 1.00 97.25 103 ILE A C 1
ATOM 883 O O . ILE A 1 103 ? 12.252 -10.545 -13.937 1.00 97.25 103 ILE A O 1
ATOM 887 N N . ASP A 1 104 ? 11.237 -9.359 -15.561 1.00 96.94 104 ASP A N 1
ATOM 888 C CA . ASP A 1 104 ? 10.742 -10.489 -16.356 1.00 96.94 104 ASP A CA 1
ATOM 889 C C . ASP A 1 104 ? 11.852 -11.483 -16.735 1.00 96.94 104 ASP A C 1
ATOM 891 O O . ASP A 1 104 ? 11.604 -12.667 -16.966 1.00 96.94 104 ASP A O 1
ATOM 895 N N . ASN A 1 105 ? 13.098 -11.005 -16.795 1.00 96.94 105 ASN A N 1
ATOM 896 C CA . ASN A 1 105 ? 14.265 -11.794 -17.182 1.00 96.94 105 ASN A CA 1
ATOM 897 C C . ASN A 1 105 ? 15.255 -12.048 -16.033 1.00 96.94 105 ASN A C 1
ATOM 899 O O . ASN A 1 105 ? 16.349 -12.557 -16.294 1.00 96.94 105 ASN A O 1
ATOM 903 N N . ASN A 1 106 ? 14.904 -11.706 -14.786 1.00 96.38 106 ASN A N 1
ATOM 904 C CA . ASN A 1 106 ? 15.718 -11.930 -13.584 1.00 96.38 106 ASN A CA 1
ATOM 905 C C . ASN A 1 106 ? 17.175 -11.419 -13.727 1.00 96.38 106 ASN A C 1
ATOM 907 O O . ASN A 1 106 ? 18.147 -12.118 -13.428 1.00 96.38 106 ASN A O 1
ATOM 911 N N . ILE A 1 107 ? 17.337 -10.202 -14.258 1.00 97.12 107 ILE A N 1
ATOM 912 C CA . ILE A 1 107 ? 18.637 -9.562 -14.522 1.00 97.12 107 ILE A CA 1
ATOM 913 C C . ILE A 1 107 ? 19.102 -8.852 -13.256 1.00 97.12 107 ILE A C 1
ATOM 915 O O . ILE A 1 107 ? 18.580 -7.794 -12.942 1.00 97.12 107 ILE A O 1
ATOM 919 N N . ARG A 1 108 ? 20.105 -9.398 -12.561 1.00 95.50 108 ARG A N 1
ATOM 920 C CA . ARG A 1 108 ? 20.590 -8.881 -11.264 1.00 95.50 108 ARG A CA 1
ATOM 921 C C . ARG A 1 108 ? 21.675 -7.815 -11.374 1.00 95.50 108 ARG A C 1
ATOM 923 O O . ARG A 1 108 ? 21.974 -7.125 -10.405 1.00 95.50 108 ARG A O 1
ATOM 930 N N . GLU A 1 109 ? 22.295 -7.675 -12.542 1.00 95.38 109 GLU A N 1
ATOM 931 C CA . GLU A 1 109 ? 23.489 -6.846 -12.734 1.00 95.38 109 GLU A CA 1
ATOM 932 C C . GLU A 1 109 ? 23.248 -5.332 -12.572 1.00 95.38 109 GLU A C 1
ATOM 934 O O . GLU A 1 109 ? 24.214 -4.568 -12.613 1.00 95.38 109 GLU A O 1
ATOM 939 N N . VAL A 1 110 ? 21.992 -4.901 -12.413 1.00 95.56 110 VAL A N 1
ATOM 940 C CA . VAL A 1 110 ? 21.574 -3.488 -12.335 1.00 95.56 110 VAL A CA 1
ATOM 941 C C . VAL A 1 110 ? 21.113 -3.056 -10.939 1.00 95.56 110 VAL A C 1
ATOM 943 O O . VAL A 1 110 ? 20.545 -1.984 -10.772 1.00 95.56 110 VAL A O 1
ATOM 946 N N . GLU A 1 111 ? 21.326 -3.889 -9.918 1.00 92.81 111 GLU A N 1
ATOM 947 C CA . GLU A 1 111 ? 20.819 -3.648 -8.559 1.00 92.81 111 GLU A CA 1
ATOM 948 C C . GLU A 1 111 ? 21.197 -2.269 -7.995 1.00 92.81 111 GLU A C 1
ATOM 950 O O . GLU A 1 111 ? 20.351 -1.580 -7.428 1.00 92.81 111 GLU A O 1
ATOM 955 N N . ASN A 1 112 ? 22.440 -1.825 -8.200 1.00 92.00 112 ASN A N 1
ATOM 956 C CA . ASN A 1 112 ? 22.902 -0.527 -7.703 1.00 92.00 112 ASN A CA 1
ATOM 957 C C . ASN A 1 112 ? 22.189 0.644 -8.386 1.00 92.00 112 ASN A C 1
ATOM 959 O O . ASN A 1 112 ? 21.893 1.652 -7.745 1.00 92.00 112 ASN A O 1
ATOM 963 N N . GLU A 1 113 ? 21.937 0.528 -9.687 1.00 95.12 113 GLU A N 1
ATOM 964 C CA . GLU A 1 113 ? 21.216 1.525 -10.469 1.00 95.12 113 GLU A CA 1
ATOM 965 C C . GLU A 1 113 ? 19.752 1.595 -10.021 1.00 95.12 113 GLU A C 1
ATOM 967 O O . GLU A 1 113 ? 19.239 2.688 -9.788 1.00 95.12 113 GLU A O 1
ATOM 972 N N . ILE A 1 114 ? 19.117 0.443 -9.788 1.00 95.06 114 ILE A N 1
ATOM 973 C CA . ILE A 1 114 ? 17.743 0.374 -9.277 1.00 95.06 114 ILE A CA 1
ATOM 974 C C . ILE A 1 114 ? 17.629 0.986 -7.878 1.00 95.06 114 ILE A C 1
ATOM 976 O O . ILE A 1 114 ? 16.725 1.781 -7.635 1.00 95.06 114 ILE A O 1
ATOM 980 N N . ILE A 1 115 ? 18.568 0.703 -6.970 1.00 92.12 115 ILE A N 1
ATOM 981 C CA . ILE A 1 115 ? 18.577 1.318 -5.633 1.00 92.12 115 ILE A CA 1
ATOM 982 C C . ILE A 1 115 ? 18.648 2.847 -5.728 1.00 92.12 115 ILE A C 1
ATOM 984 O O . ILE A 1 115 ? 17.947 3.537 -4.990 1.00 92.12 115 ILE A O 1
ATOM 988 N N . ARG A 1 116 ? 19.463 3.396 -6.641 1.00 92.56 116 ARG A N 1
ATOM 989 C CA . ARG A 1 116 ? 19.538 4.852 -6.849 1.00 92.56 116 ARG A CA 1
ATOM 990 C C . ARG A 1 116 ? 18.204 5.432 -7.300 1.00 92.56 116 ARG A C 1
ATOM 992 O O . ARG A 1 116 ? 17.836 6.489 -6.806 1.00 92.56 116 ARG A O 1
ATOM 999 N N . ILE A 1 1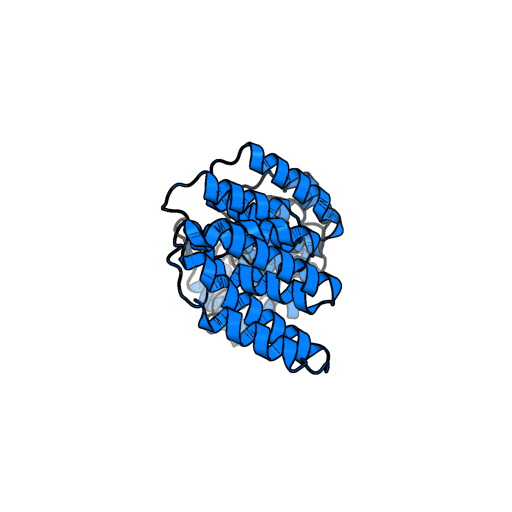17 ? 17.487 4.731 -8.177 1.00 94.75 117 ILE A N 1
ATOM 1000 C CA . ILE A 1 117 ? 16.161 5.147 -8.645 1.00 94.75 117 ILE A CA 1
ATOM 1001 C C . ILE A 1 117 ? 15.178 5.213 -7.476 1.00 94.75 117 ILE A C 1
ATOM 1003 O O . ILE A 1 117 ? 14.485 6.212 -7.339 1.00 94.75 117 ILE A O 1
ATOM 1007 N N . VAL A 1 118 ? 15.159 4.218 -6.581 1.00 93.44 118 VAL A N 1
ATOM 1008 C CA . VAL A 1 118 ? 14.265 4.232 -5.404 1.00 93.44 118 VAL A CA 1
ATOM 1009 C C . VAL A 1 118 ? 14.468 5.487 -4.534 1.00 93.44 118 VAL A C 1
ATOM 1011 O O . VAL A 1 118 ? 13.495 6.024 -3.999 1.00 93.44 118 VAL A O 1
ATOM 1014 N N . PHE A 1 119 ? 15.707 5.977 -4.420 1.00 91.69 119 PHE A N 1
ATOM 1015 C CA . PHE A 1 119 ? 16.064 7.174 -3.648 1.00 91.69 119 PHE A CA 1
ATOM 1016 C C . PHE A 1 119 ? 15.940 8.505 -4.401 1.00 91.69 119 PHE A C 1
ATOM 1018 O O . PHE A 1 119 ? 16.094 9.552 -3.776 1.00 91.69 119 PHE A O 1
ATOM 1025 N N . ASP A 1 120 ? 15.715 8.502 -5.715 1.00 91.62 120 ASP A N 1
ATOM 1026 C CA . ASP A 1 120 ? 15.656 9.746 -6.480 1.00 91.62 120 ASP A CA 1
ATOM 1027 C C . ASP A 1 120 ? 14.287 10.411 -6.323 1.00 91.62 120 ASP A C 1
ATOM 1029 O O . ASP A 1 120 ? 13.331 10.077 -7.015 1.00 91.62 120 ASP A O 1
ATOM 1033 N N . GLU A 1 121 ? 14.192 11.383 -5.418 1.00 90.38 121 GLU A N 1
ATOM 1034 C CA . GLU A 1 121 ? 12.968 12.157 -5.178 1.00 90.38 121 GLU A CA 1
ATOM 1035 C C . GLU A 1 121 ? 12.489 12.950 -6.410 1.00 90.38 121 GLU A C 1
ATOM 1037 O O . GLU A 1 121 ? 11.335 13.375 -6.445 1.00 90.38 121 GLU A O 1
ATOM 1042 N N . ASN A 1 122 ? 13.340 13.146 -7.428 1.00 88.56 122 ASN A N 1
ATOM 1043 C CA . ASN A 1 122 ? 12.952 13.809 -8.678 1.00 88.56 122 ASN A CA 1
ATOM 1044 C C . ASN A 1 122 ? 12.358 12.841 -9.707 1.00 88.56 122 ASN A C 1
ATOM 1046 O O . ASN A 1 122 ? 11.804 13.287 -10.714 1.00 88.56 122 ASN A O 1
ATOM 1050 N N . GLU A 1 123 ? 12.498 11.534 -9.492 1.00 91.38 123 GLU A N 1
ATOM 1051 C CA . GLU A 1 123 ? 11.917 10.522 -10.362 1.00 91.38 123 GLU A CA 1
ATOM 1052 C C . GLU A 1 123 ? 10.431 10.318 -10.039 1.00 91.38 123 GLU A C 1
ATOM 1054 O O . GLU A 1 123 ? 9.967 10.514 -8.911 1.00 91.38 123 GLU A O 1
ATOM 1059 N N . PHE A 1 124 ? 9.657 9.904 -11.043 1.00 91.25 124 PHE A N 1
ATOM 1060 C CA . PHE A 1 124 ? 8.236 9.651 -10.863 1.00 91.25 124 PHE A CA 1
ATOM 1061 C C . PHE A 1 124 ? 7.983 8.541 -9.842 1.00 91.25 124 PHE A C 1
ATOM 1063 O O . PHE A 1 124 ? 8.637 7.495 -9.852 1.00 91.25 124 PHE A O 1
ATOM 1070 N N . ILE A 1 125 ? 6.952 8.743 -9.015 1.00 93.56 125 ILE A N 1
ATOM 1071 C CA . ILE A 1 125 ? 6.549 7.789 -7.977 1.00 93.56 125 ILE A CA 1
ATOM 1072 C C . ILE A 1 125 ? 6.341 6.377 -8.541 1.00 93.56 125 ILE A C 1
ATOM 1074 O O . ILE A 1 125 ? 6.802 5.404 -7.955 1.00 93.56 125 ILE A O 1
ATOM 1078 N N . GLU A 1 126 ? 5.737 6.258 -9.724 1.00 94.06 126 GLU A N 1
ATOM 1079 C CA . GLU A 1 126 ? 5.487 4.967 -10.368 1.00 94.06 126 GLU A CA 1
ATOM 1080 C C . GLU A 1 126 ? 6.781 4.267 -10.810 1.00 94.06 126 GLU A C 1
ATOM 1082 O O . GLU A 1 126 ? 6.910 3.056 -10.627 1.00 94.06 126 GLU A O 1
ATOM 1087 N N . SER A 1 127 ? 7.781 5.006 -11.304 1.00 95.44 127 SER A N 1
ATOM 1088 C CA . SER A 1 127 ? 9.090 4.425 -11.633 1.00 95.44 127 SER A CA 1
ATOM 1089 C C . SER A 1 127 ? 9.800 3.916 -10.379 1.00 95.44 127 SER A C 1
ATOM 1091 O O . SER A 1 127 ? 10.391 2.835 -10.382 1.00 95.44 127 SER A O 1
ATOM 1093 N N . ARG A 1 128 ? 9.701 4.667 -9.275 1.00 95.81 128 ARG A N 1
ATOM 1094 C CA . ARG A 1 128 ? 10.260 4.281 -7.972 1.00 95.81 128 ARG A CA 1
ATOM 1095 C C . ARG A 1 128 ? 9.553 3.054 -7.390 1.00 95.81 128 ARG A C 1
ATOM 1097 O O . ARG A 1 128 ? 10.227 2.174 -6.861 1.00 95.81 128 ARG A O 1
ATOM 1104 N N . LYS A 1 129 ? 8.230 2.933 -7.546 1.00 95.81 129 LYS A N 1
ATOM 1105 C CA . LYS A 1 129 ? 7.464 1.726 -7.176 1.00 95.81 129 LYS A CA 1
ATOM 1106 C C . LYS A 1 129 ? 7.916 0.499 -7.971 1.00 95.81 129 LYS A C 1
ATOM 1108 O O . LYS A 1 129 ? 8.216 -0.529 -7.375 1.00 95.81 129 LYS A O 1
ATOM 1113 N N . ILE A 1 130 ? 8.073 0.623 -9.291 1.00 96.62 130 ILE A N 1
ATOM 1114 C CA . ILE A 1 130 ? 8.579 -0.472 -10.139 1.00 96.62 130 ILE A CA 1
ATOM 1115 C C . ILE A 1 130 ? 10.023 -0.851 -9.755 1.00 96.62 130 ILE A C 1
ATOM 1117 O O . ILE A 1 130 ? 10.397 -2.023 -9.788 1.00 96.62 130 ILE A O 1
ATOM 1121 N N . ALA A 1 131 ? 10.841 0.120 -9.344 1.00 95.56 131 ALA A N 1
ATOM 1122 C CA . ALA A 1 131 ? 12.173 -0.141 -8.805 1.00 95.56 131 ALA A CA 1
ATOM 1123 C C . ALA A 1 131 ? 12.127 -0.932 -7.479 1.00 95.56 131 ALA A C 1
ATOM 1125 O O . ALA A 1 131 ? 12.927 -1.850 -7.293 1.00 95.56 131 ALA A O 1
ATOM 1126 N N . VAL A 1 132 ? 11.174 -0.642 -6.585 1.00 94.25 132 VAL A N 1
ATOM 1127 C CA . VAL A 1 132 ? 10.929 -1.456 -5.377 1.00 94.25 132 VAL A CA 1
ATOM 1128 C C . VAL A 1 132 ? 10.482 -2.873 -5.750 1.00 94.25 132 VAL A C 1
ATOM 1130 O O . VAL A 1 132 ? 11.022 -3.832 -5.198 1.00 94.25 132 VAL A O 1
ATOM 1133 N N . ASP A 1 133 ? 9.576 -3.022 -6.723 1.00 94.19 133 ASP A N 1
ATOM 1134 C CA . ASP A 1 133 ? 9.130 -4.332 -7.224 1.00 94.19 133 ASP A CA 1
ATOM 1135 C C . ASP A 1 133 ? 10.302 -5.178 -7.729 1.00 94.19 133 ASP A C 1
ATOM 1137 O O . ASP A 1 133 ? 10.429 -6.349 -7.366 1.00 94.19 133 ASP A O 1
ATOM 1141 N N . TYR A 1 134 ? 11.232 -4.572 -8.472 1.00 95.38 134 TYR A N 1
ATOM 1142 C CA . TYR A 1 134 ? 12.457 -5.253 -8.884 1.00 95.38 134 TYR A CA 1
ATOM 1143 C C . TYR A 1 134 ? 13.254 -5.794 -7.693 1.00 95.38 134 TYR A C 1
ATOM 1145 O O . TYR A 1 134 ? 13.735 -6.930 -7.736 1.00 95.38 134 TYR A O 1
ATOM 1153 N N . ILE A 1 135 ? 13.401 -5.016 -6.617 1.00 92.31 135 ILE A N 1
ATOM 1154 C CA . ILE A 1 135 ? 14.174 -5.467 -5.455 1.00 92.31 135 ILE A CA 1
ATOM 1155 C C . ILE A 1 135 ? 13.484 -6.661 -4.781 1.00 92.31 135 ILE A C 1
ATOM 1157 O O . ILE A 1 135 ? 14.160 -7.620 -4.407 1.00 92.31 135 ILE A O 1
ATOM 1161 N N . CYS A 1 136 ? 12.153 -6.631 -4.681 1.00 89.69 136 CYS A N 1
ATOM 1162 C CA . CYS A 1 136 ? 11.349 -7.720 -4.127 1.00 89.69 136 CYS A CA 1
ATOM 1163 C C . CYS A 1 136 ? 11.422 -9.015 -4.951 1.00 89.69 136 CYS A C 1
ATOM 1165 O O . CYS A 1 136 ? 11.463 -10.106 -4.378 1.00 89.69 136 CYS A O 1
ATOM 1167 N N . GLU A 1 137 ? 11.389 -8.907 -6.281 1.00 90.94 137 GLU A N 1
ATOM 1168 C CA . GLU A 1 137 ? 11.214 -10.057 -7.178 1.00 90.94 137 GLU A CA 1
ATOM 1169 C C . GLU A 1 137 ? 12.536 -10.659 -7.667 1.00 90.94 137 GLU A C 1
ATOM 1171 O O . GLU A 1 137 ? 12.649 -11.876 -7.828 1.00 90.94 137 GLU A O 1
ATOM 1176 N N . VAL A 1 138 ? 13.553 -9.823 -7.888 1.00 89.75 138 VAL A N 1
ATOM 1177 C CA . VAL A 1 138 ? 14.818 -10.223 -8.527 1.00 89.75 138 VAL A CA 1
ATOM 1178 C C . VAL A 1 138 ? 15.986 -10.245 -7.545 1.00 89.75 138 VAL A C 1
ATOM 1180 O O . VAL A 1 138 ? 16.862 -11.114 -7.645 1.00 89.75 138 VAL A O 1
ATOM 1183 N N . SER A 1 139 ? 16.012 -9.297 -6.607 1.00 85.12 139 SER A N 1
ATOM 1184 C CA . SER A 1 139 ? 17.118 -9.082 -5.667 1.00 85.12 139 SER A CA 1
ATOM 1185 C C . SER A 1 139 ? 16.829 -9.722 -4.293 1.00 85.12 139 SER A C 1
ATOM 1187 O O . SER A 1 139 ? 16.229 -10.795 -4.205 1.00 85.12 139 SER A O 1
ATOM 1189 N N . ASN A 1 140 ? 17.348 -9.129 -3.215 1.00 81.50 140 ASN A N 1
ATOM 1190 C CA . ASN A 1 140 ? 17.149 -9.535 -1.835 1.00 81.50 140 ASN A CA 1
ATOM 1191 C C . ASN A 1 140 ? 16.276 -8.500 -1.116 1.00 81.50 140 ASN A C 1
ATOM 1193 O O . ASN A 1 140 ? 16.703 -7.372 -0.878 1.00 81.50 140 ASN A O 1
ATOM 1197 N N . GLU A 1 141 ? 15.085 -8.922 -0.701 1.00 77.31 141 GLU A N 1
ATOM 1198 C CA . GLU A 1 141 ? 14.138 -8.136 0.097 1.00 77.31 141 GLU A CA 1
ATOM 1199 C C . GLU A 1 141 ? 14.768 -7.566 1.385 1.00 77.31 141 GLU A C 1
ATOM 1201 O O . GLU A 1 141 ? 14.403 -6.480 1.832 1.00 77.31 141 GLU A O 1
ATOM 1206 N N . GLU A 1 142 ? 15.782 -8.229 1.959 1.00 79.94 142 GLU A N 1
ATOM 1207 C CA . GLU A 1 142 ? 16.521 -7.692 3.108 1.00 79.94 142 GLU A CA 1
ATOM 1208 C C . GLU A 1 142 ? 17.228 -6.366 2.799 1.00 79.94 142 GLU A C 1
ATOM 1210 O O . GLU A 1 142 ? 17.475 -5.585 3.719 1.00 79.94 142 GLU A O 1
ATOM 1215 N N . LEU A 1 143 ? 17.540 -6.075 1.530 1.00 78.62 143 LEU A N 1
ATOM 1216 C CA . LEU A 1 143 ? 18.079 -4.777 1.128 1.00 78.62 143 LEU A CA 1
ATOM 1217 C C . LEU A 1 143 ? 17.064 -3.660 1.367 1.00 78.62 143 LEU A C 1
ATOM 1219 O O . LEU A 1 143 ? 17.467 -2.589 1.817 1.00 78.62 143 LEU A O 1
ATOM 1223 N N . LEU A 1 144 ? 15.768 -3.904 1.130 1.00 78.94 144 LEU A N 1
ATOM 1224 C CA . LEU A 1 144 ? 14.724 -2.912 1.399 1.00 78.94 144 LEU A CA 1
ATOM 1225 C C . LEU A 1 144 ? 14.746 -2.527 2.875 1.00 78.94 144 LEU A C 1
ATOM 1227 O O . LEU A 1 144 ? 14.869 -1.354 3.209 1.00 78.94 144 LEU A O 1
ATOM 1231 N N . ILE A 1 145 ? 14.729 -3.522 3.759 1.00 75.88 145 ILE A N 1
ATOM 1232 C CA . ILE A 1 145 ? 14.605 -3.304 5.204 1.00 75.88 145 ILE A CA 1
ATOM 1233 C C . ILE A 1 145 ? 15.897 -2.768 5.817 1.00 75.88 145 ILE A C 1
ATOM 1235 O O . ILE A 1 145 ? 15.861 -1.879 6.660 1.00 75.88 145 ILE A O 1
ATOM 1239 N N . ASN A 1 146 ? 17.050 -3.311 5.427 1.00 75.88 146 ASN A N 1
ATOM 1240 C CA . ASN A 1 146 ? 18.314 -2.947 6.061 1.00 75.88 146 ASN A CA 1
ATOM 1241 C C . ASN A 1 146 ? 18.895 -1.647 5.486 1.00 75.88 146 ASN A C 1
ATOM 1243 O O . ASN A 1 146 ? 19.615 -0.940 6.192 1.00 75.88 146 ASN A O 1
ATOM 1247 N N . ASN A 1 147 ? 18.619 -1.335 4.212 1.00 74.62 147 ASN A N 1
ATOM 1248 C CA . ASN A 1 147 ? 19.303 -0.245 3.515 1.00 74.62 147 ASN A CA 1
ATOM 1249 C C . ASN A 1 147 ? 18.400 0.904 3.077 1.00 74.62 147 ASN A C 1
ATOM 1251 O O . ASN A 1 147 ? 18.926 2.017 2.990 1.00 74.62 147 ASN A O 1
ATOM 1255 N N . LEU A 1 148 ? 17.114 0.670 2.796 1.00 74.06 148 LEU A N 1
ATOM 1256 C CA . LEU A 1 148 ? 16.204 1.699 2.263 1.00 74.06 148 LEU A CA 1
ATOM 1257 C C . LEU A 1 148 ? 15.212 2.202 3.311 1.00 74.06 148 LEU A C 1
ATOM 1259 O O . LEU A 1 148 ? 14.919 3.395 3.383 1.00 74.06 148 LEU A O 1
ATOM 1263 N N . PHE A 1 149 ? 14.729 1.293 4.148 1.00 74.00 149 PHE A N 1
ATOM 1264 C CA . PHE A 1 149 ? 13.714 1.564 5.146 1.00 74.00 149 PHE A CA 1
ATOM 1265 C C . PHE A 1 149 ? 14.187 2.599 6.175 1.00 74.00 149 PHE A C 1
ATOM 1267 O O . PHE A 1 149 ? 15.309 2.537 6.683 1.00 74.00 149 PHE A O 1
ATOM 1274 N N . GLY A 1 150 ? 13.341 3.597 6.437 1.00 75.38 150 GLY A N 1
ATOM 1275 C CA . GLY A 1 150 ? 13.644 4.732 7.312 1.00 75.38 150 GLY A CA 1
ATOM 1276 C C . GLY A 1 150 ? 14.580 5.799 6.733 1.00 75.38 150 GLY A C 1
ATOM 1277 O O . GLY A 1 150 ? 14.827 6.798 7.404 1.00 75.38 150 GLY A O 1
ATOM 1278 N N . LYS A 1 151 ? 15.092 5.622 5.507 1.00 84.94 151 LYS A N 1
ATOM 1279 C CA . LYS A 1 151 ? 15.836 6.661 4.769 1.00 84.94 151 LYS A CA 1
ATOM 1280 C C . LYS A 1 151 ? 14.990 7.375 3.715 1.00 84.94 151 LYS A C 1
ATOM 1282 O O . LYS A 1 151 ? 15.452 8.351 3.138 1.00 84.94 151 LYS A O 1
ATOM 1287 N N . ILE A 1 152 ? 13.790 6.866 3.461 1.00 85.94 152 ILE A N 1
ATOM 1288 C CA . ILE A 1 152 ? 12.788 7.425 2.556 1.00 85.94 152 ILE A CA 1
ATOM 1289 C C . ILE A 1 152 ? 11.626 7.889 3.429 1.00 85.94 152 ILE A C 1
ATOM 1291 O O . ILE A 1 152 ? 11.249 7.167 4.350 1.00 85.94 152 ILE A O 1
ATOM 1295 N N . SER A 1 153 ? 11.100 9.084 3.164 1.00 80.62 153 SER A N 1
ATOM 1296 C CA . SER A 1 153 ? 10.063 9.727 3.987 1.00 80.62 153 SER A CA 1
ATOM 1297 C C . SER A 1 153 ? 8.821 10.148 3.195 1.00 80.62 153 SER A C 1
ATOM 1299 O O . SER A 1 153 ? 8.058 11.000 3.646 1.00 80.62 153 SER A O 1
ATOM 1301 N N . ASP A 1 154 ? 8.646 9.616 1.989 1.00 88.44 154 ASP A N 1
ATOM 1302 C CA . ASP A 1 154 ? 7.511 9.898 1.110 1.00 88.44 154 ASP A CA 1
ATOM 1303 C C . ASP A 1 154 ? 6.639 8.644 0.898 1.00 88.44 154 ASP A C 1
ATOM 1305 O O . ASP A 1 154 ? 6.776 7.642 1.600 1.00 88.44 154 ASP A O 1
ATOM 1309 N N . GLU A 1 155 ? 5.714 8.690 -0.065 1.00 89.50 155 GLU A N 1
ATOM 1310 C CA . GLU A 1 155 ? 4.799 7.583 -0.386 1.00 89.50 155 GLU A CA 1
ATOM 1311 C C . GLU A 1 155 ? 5.522 6.250 -0.679 1.00 89.50 155 GLU A C 1
ATOM 1313 O O . GLU A 1 155 ? 4.955 5.184 -0.433 1.00 89.50 155 GLU A O 1
ATOM 1318 N N . ILE A 1 156 ? 6.784 6.274 -1.129 1.00 91.81 156 ILE A N 1
ATOM 1319 C CA . ILE A 1 156 ? 7.560 5.048 -1.363 1.00 91.81 156 ILE A CA 1
ATOM 1320 C C . ILE A 1 156 ? 7.840 4.294 -0.064 1.00 91.81 156 ILE A C 1
ATOM 1322 O O . ILE A 1 156 ? 7.934 3.069 -0.091 1.00 91.81 156 ILE A O 1
ATOM 1326 N N . GLU A 1 157 ? 7.927 4.977 1.078 1.00 89.88 157 GLU A N 1
ATOM 1327 C CA . GLU A 1 157 ? 8.106 4.314 2.370 1.00 89.88 157 GLU A CA 1
ATOM 1328 C C . GLU A 1 157 ? 6.948 3.351 2.666 1.00 89.88 157 GLU A C 1
ATOM 1330 O O . GLU A 1 157 ? 7.176 2.186 2.995 1.00 89.88 157 GLU A O 1
ATOM 1335 N N . TRP A 1 158 ? 5.710 3.814 2.476 1.00 88.44 158 TRP A N 1
ATOM 1336 C CA . TRP A 1 158 ? 4.508 3.000 2.665 1.00 88.44 158 TRP A CA 1
ATOM 1337 C C . TRP A 1 158 ? 4.408 1.888 1.627 1.00 88.44 158 TRP A C 1
ATOM 1339 O O . TRP A 1 158 ? 4.099 0.753 1.976 1.00 88.44 158 TRP A O 1
ATOM 1349 N N . TYR A 1 159 ? 4.787 2.170 0.380 1.00 90.44 159 TYR A N 1
ATOM 1350 C CA . TYR A 1 159 ? 4.856 1.136 -0.648 1.00 90.44 159 TYR A CA 1
ATOM 1351 C C . TYR A 1 159 ? 5.841 0.011 -0.288 1.00 90.44 159 TYR A C 1
ATOM 1353 O O . TYR A 1 159 ? 5.559 -1.163 -0.517 1.00 90.44 159 TYR A O 1
ATOM 1361 N N . ILE A 1 160 ? 6.989 0.348 0.311 1.00 89.75 160 ILE A N 1
ATOM 1362 C CA . ILE A 1 160 ? 7.944 -0.646 0.817 1.00 89.75 160 ILE A CA 1
ATOM 1363 C C . ILE A 1 160 ? 7.324 -1.444 1.969 1.00 89.75 160 ILE A C 1
ATOM 1365 O O . ILE A 1 160 ? 7.443 -2.667 1.968 1.00 89.75 160 ILE A O 1
ATOM 1369 N N . ILE A 1 161 ? 6.657 -0.785 2.923 1.00 87.44 161 ILE A N 1
ATOM 1370 C CA . ILE A 1 161 ? 5.973 -1.457 4.044 1.00 87.44 161 ILE A CA 1
ATOM 1371 C C . ILE A 1 161 ? 4.967 -2.491 3.527 1.00 87.44 161 ILE A C 1
ATOM 1373 O O . ILE A 1 161 ? 4.984 -3.626 3.997 1.00 87.44 161 ILE A O 1
ATOM 1377 N N . ASP A 1 162 ? 4.163 -2.130 2.527 1.00 85.44 162 ASP A N 1
ATOM 1378 C CA . ASP A 1 162 ? 3.144 -3.010 1.945 1.00 85.44 162 ASP A CA 1
ATOM 1379 C C . ASP A 1 162 ? 3.745 -4.194 1.169 1.00 85.44 162 ASP A C 1
ATOM 1381 O O . ASP A 1 162 ? 3.133 -5.260 1.065 1.00 85.44 162 ASP A O 1
ATOM 1385 N N . LYS A 1 163 ? 4.943 -4.021 0.598 1.00 84.94 163 LYS A N 1
ATOM 1386 C CA . LYS A 1 163 ? 5.630 -5.055 -0.194 1.00 84.94 163 LYS A CA 1
ATOM 1387 C C . LYS A 1 163 ? 6.449 -6.025 0.644 1.00 84.94 163 LYS A C 1
ATOM 1389 O O . LYS A 1 163 ? 6.643 -7.171 0.230 1.00 84.94 163 LYS A O 1
ATOM 1394 N N . VAL A 1 164 ? 6.959 -5.578 1.785 1.00 80.06 164 VAL A N 1
ATOM 1395 C CA . VAL A 1 164 ? 7.771 -6.412 2.667 1.00 80.06 164 VAL A CA 1
ATOM 1396 C C . VAL A 1 164 ? 6.899 -7.511 3.285 1.00 80.06 164 VAL A C 1
ATOM 1398 O O . VAL A 1 164 ? 5.833 -7.273 3.846 1.00 80.06 164 VAL A O 1
ATOM 1401 N N . LYS A 1 165 ? 7.358 -8.757 3.176 1.00 68.88 165 LYS A N 1
ATOM 1402 C CA . LYS A 1 165 ? 6.609 -9.951 3.576 1.00 68.88 165 LYS A CA 1
ATOM 1403 C C . LYS A 1 165 ? 6.449 -10.053 5.092 1.00 68.88 165 LYS A C 1
ATOM 1405 O O . LYS A 1 165 ? 7.283 -9.582 5.865 1.00 68.88 165 LYS A O 1
ATOM 1410 N N . ILE A 1 166 ? 5.451 -10.846 5.501 1.00 66.88 166 ILE A N 1
ATOM 1411 C CA . ILE A 1 166 ? 5.119 -11.194 6.900 1.00 66.88 166 ILE A CA 1
ATOM 1412 C C . ILE A 1 166 ? 6.355 -11.579 7.735 1.00 66.88 166 ILE A C 1
ATOM 1414 O O . ILE A 1 166 ? 6.447 -11.219 8.904 1.00 66.88 166 ILE A O 1
ATOM 1418 N N . ASN A 1 167 ? 7.351 -12.254 7.152 1.00 69.81 167 ASN A N 1
ATOM 1419 C CA . ASN A 1 167 ? 8.556 -12.679 7.882 1.00 69.81 167 ASN A CA 1
ATOM 1420 C C . ASN A 1 167 ? 9.387 -11.516 8.454 1.00 69.81 167 ASN A C 1
ATOM 1422 O O . ASN A 1 167 ? 10.207 -11.726 9.345 1.00 69.81 167 ASN A O 1
ATOM 1426 N N . ASN A 1 168 ? 9.183 -10.301 7.952 1.00 79.50 168 ASN A N 1
ATOM 1427 C CA . ASN A 1 168 ? 9.884 -9.096 8.373 1.00 79.50 168 ASN A CA 1
ATOM 1428 C C . ASN A 1 168 ? 8.989 -8.120 9.154 1.00 79.50 168 ASN A C 1
ATOM 1430 O O . ASN A 1 168 ? 9.451 -7.036 9.518 1.00 79.50 168 ASN A O 1
ATOM 1434 N N . ILE A 1 169 ? 7.745 -8.514 9.456 1.00 83.81 169 ILE A N 1
ATOM 1435 C CA . ILE A 1 169 ? 6.750 -7.665 10.121 1.00 83.81 169 ILE A CA 1
ATOM 1436 C C . ILE A 1 169 ? 7.280 -7.098 11.443 1.00 83.81 169 ILE A C 1
ATOM 1438 O O . ILE A 1 169 ? 7.179 -5.902 11.688 1.00 83.81 169 ILE A O 1
ATOM 1442 N N . SER A 1 170 ? 7.992 -7.906 12.234 1.00 86.75 170 SER A N 1
ATOM 1443 C CA . SER A 1 170 ? 8.537 -7.495 13.534 1.00 86.75 170 SER A CA 1
ATOM 1444 C C . SER A 1 170 ? 9.542 -6.342 13.436 1.00 86.75 170 SER A C 1
ATOM 1446 O O . SER A 1 170 ? 9.585 -5.476 14.311 1.00 86.75 170 SER A O 1
ATOM 1448 N N . LYS A 1 171 ? 10.340 -6.281 12.361 1.00 86.44 171 LYS A N 1
ATOM 1449 C CA . LYS A 1 171 ? 11.268 -5.164 12.124 1.00 86.44 171 LYS A CA 1
ATOM 1450 C C . LYS A 1 171 ? 10.507 -3.885 11.774 1.00 86.44 171 LYS A C 1
ATOM 1452 O O . LYS A 1 171 ? 10.873 -2.817 12.266 1.00 86.44 171 LYS A O 1
ATOM 1457 N N . ILE A 1 172 ? 9.453 -4.002 10.965 1.00 88.44 172 ILE A N 1
ATOM 1458 C CA . ILE A 1 172 ? 8.569 -2.884 10.612 1.00 88.44 172 ILE A CA 1
ATOM 1459 C C . ILE A 1 172 ? 7.860 -2.368 11.864 1.00 88.44 172 ILE A C 1
ATOM 1461 O O . ILE A 1 172 ? 7.901 -1.173 12.132 1.00 88.44 172 ILE A O 1
ATOM 1465 N N . GLU A 1 173 ? 7.298 -3.252 12.687 1.00 88.94 173 GLU A N 1
ATOM 1466 C CA . GLU A 1 173 ? 6.640 -2.869 13.937 1.00 88.94 173 GLU A CA 1
ATOM 1467 C C . GLU A 1 173 ? 7.577 -2.096 14.869 1.00 88.94 173 GLU A C 1
ATOM 1469 O O . GLU A 1 173 ? 7.205 -1.039 15.378 1.00 88.94 173 GLU A O 1
ATOM 1474 N N . ILE A 1 174 ? 8.805 -2.588 15.084 1.00 89.38 174 ILE A N 1
ATOM 1475 C CA . ILE A 1 174 ? 9.806 -1.905 15.921 1.00 89.38 174 ILE A CA 1
ATOM 1476 C C . ILE A 1 174 ? 10.106 -0.510 15.368 1.00 89.38 174 ILE A C 1
ATOM 1478 O O . ILE A 1 174 ? 10.193 0.457 16.130 1.00 89.38 174 ILE A O 1
ATOM 1482 N N . TYR A 1 175 ? 10.267 -0.395 14.051 1.00 89.00 175 TYR A N 1
ATOM 1483 C CA . TYR A 1 175 ? 10.504 0.883 13.398 1.00 89.00 175 TYR A CA 1
ATOM 1484 C C . TYR A 1 175 ? 9.328 1.846 13.580 1.00 89.00 175 TYR A C 1
ATOM 1486 O O . TYR A 1 175 ? 9.538 2.950 14.079 1.00 89.00 175 TYR A O 1
ATOM 1494 N N . LEU A 1 176 ? 8.100 1.427 13.264 1.00 90.31 176 LEU A N 1
ATOM 1495 C CA . LEU A 1 176 ? 6.912 2.276 13.369 1.00 90.31 176 LEU A CA 1
ATOM 1496 C C . LEU A 1 176 ? 6.644 2.687 14.823 1.00 90.31 176 LEU A C 1
ATOM 1498 O O . LEU A 1 176 ? 6.373 3.857 15.086 1.00 90.31 176 LEU A O 1
ATOM 1502 N N . LYS A 1 177 ? 6.845 1.783 15.794 1.00 89.62 177 LYS A N 1
ATOM 1503 C CA . LYS A 1 177 ? 6.781 2.104 17.234 1.00 89.62 177 LYS A CA 1
ATOM 1504 C C . LYS A 1 177 ? 7.799 3.157 17.650 1.00 89.62 177 LYS A C 1
ATOM 1506 O O . LYS A 1 177 ? 7.517 3.980 18.518 1.00 89.62 177 LYS A O 1
ATOM 1511 N N . ASN A 1 178 ? 8.995 3.139 17.067 1.00 89.06 178 ASN A N 1
ATOM 1512 C CA . ASN A 1 178 ? 9.987 4.177 17.322 1.00 89.06 178 ASN A CA 1
ATOM 1513 C C . ASN A 1 178 ? 9.635 5.486 16.613 1.00 89.06 178 ASN A C 1
ATOM 1515 O O . ASN A 1 178 ? 9.773 6.540 17.228 1.00 89.06 178 ASN A O 1
ATOM 1519 N N . LYS A 1 179 ? 9.127 5.421 15.377 1.00 88.38 179 LYS A N 1
ATOM 1520 C CA . LYS A 1 179 ? 8.694 6.586 14.597 1.00 88.38 179 LYS A CA 1
ATOM 1521 C C . LYS A 1 179 ? 7.585 7.363 15.307 1.00 88.38 179 LYS A C 1
ATOM 1523 O O . LYS A 1 179 ? 7.675 8.585 15.409 1.00 88.38 179 LYS A O 1
ATOM 1528 N N . LEU A 1 180 ? 6.619 6.655 15.901 1.00 87.44 180 LEU A N 1
ATOM 1529 C CA . LEU A 1 180 ? 5.534 7.235 16.705 1.00 87.44 180 LEU A CA 1
ATOM 1530 C C . LEU A 1 180 ? 6.028 8.126 17.852 1.00 87.44 180 LEU A C 1
ATOM 1532 O O . LEU A 1 180 ? 5.373 9.103 18.185 1.00 87.44 180 LEU A O 1
ATOM 1536 N N . LYS A 1 181 ? 7.197 7.845 18.444 1.00 86.00 181 LYS A N 1
ATOM 1537 C CA . LYS A 1 181 ? 7.736 8.651 19.557 1.00 86.00 181 LYS A CA 1
ATOM 1538 C C . LYS A 1 181 ? 8.153 10.062 19.138 1.00 86.00 181 LYS A C 1
ATOM 1540 O O . LYS A 1 181 ? 8.337 10.916 19.998 1.00 86.00 181 LYS A O 1
ATOM 1545 N N . SER A 1 182 ? 8.366 10.286 17.844 1.00 84.25 182 SER A N 1
ATOM 1546 C CA . SER A 1 182 ? 8.837 11.556 17.279 1.00 84.25 182 SER A CA 1
ATOM 1547 C C . SER A 1 182 ? 7.858 12.178 16.284 1.00 84.25 182 SER A C 1
ATOM 1549 O O . SER A 1 182 ? 8.175 13.200 15.676 1.00 84.25 182 SER A O 1
ATOM 1551 N N . ILE A 1 183 ? 6.701 11.549 16.068 1.00 85.12 183 ILE A N 1
ATOM 1552 C CA . ILE A 1 183 ? 5.753 11.966 15.043 1.00 85.12 183 ILE A CA 1
ATOM 1553 C C . ILE A 1 183 ? 4.903 13.130 15.550 1.00 85.12 183 ILE A C 1
ATOM 1555 O O . ILE A 1 183 ? 4.305 13.062 16.618 1.00 85.12 183 ILE A O 1
ATOM 1559 N N . ASN A 1 184 ? 4.836 14.198 14.760 1.00 80.75 184 ASN A N 1
ATOM 1560 C CA . ASN A 1 184 ? 3.956 15.341 15.029 1.00 80.75 184 ASN A CA 1
ATOM 1561 C C . ASN A 1 184 ? 2.834 15.459 13.985 1.00 80.75 184 ASN A C 1
ATOM 1563 O O . ASN A 1 184 ? 1.980 16.334 14.083 1.00 80.75 184 ASN A O 1
ATOM 1567 N N . ASN A 1 185 ? 2.860 14.613 12.950 1.00 84.81 185 ASN A N 1
ATOM 1568 C CA . ASN A 1 185 ? 1.889 14.617 11.866 1.00 84.81 185 ASN A CA 1
ATOM 1569 C C . ASN A 1 185 ? 0.762 13.620 12.167 1.00 84.81 185 ASN A C 1
ATOM 1571 O O . ASN A 1 185 ? 0.985 12.410 12.174 1.00 84.81 185 ASN A O 1
ATOM 1575 N N . THR A 1 186 ? -0.454 14.131 12.366 1.00 84.19 186 THR A N 1
ATOM 1576 C CA . THR A 1 186 ? -1.646 13.319 12.649 1.00 84.19 186 THR A CA 1
ATOM 1577 C C . THR A 1 186 ? -1.937 12.293 11.558 1.00 84.19 186 THR A C 1
ATOM 1579 O O . THR A 1 186 ? -2.192 11.136 11.870 1.00 84.19 186 THR A O 1
ATOM 1582 N N . LYS A 1 187 ? -1.859 12.676 10.277 1.00 84.94 187 LYS A N 1
ATOM 1583 C CA . LYS A 1 187 ? -2.130 11.758 9.158 1.00 84.94 187 LYS A CA 1
ATOM 1584 C C . LYS A 1 187 ? -1.163 10.578 9.173 1.00 84.94 187 LYS A C 1
ATOM 1586 O O . LYS A 1 187 ? -1.559 9.437 8.974 1.00 84.94 187 LYS A O 1
ATOM 1591 N N . GLU A 1 188 ? 0.106 10.853 9.431 1.00 86.88 188 GLU A N 1
ATOM 1592 C CA . GLU A 1 188 ? 1.122 9.813 9.478 1.00 86.88 188 GLU A CA 1
ATOM 1593 C C . GLU A 1 188 ? 0.947 8.900 10.705 1.00 86.88 188 GLU A C 1
ATOM 1595 O O . GLU A 1 188 ? 1.076 7.684 10.583 1.00 86.88 188 GLU A O 1
ATOM 1600 N N . ALA A 1 189 ? 0.551 9.450 11.859 1.00 89.06 189 ALA A N 1
ATOM 1601 C CA . ALA A 1 189 ? 0.188 8.652 13.031 1.00 89.06 189 ALA A CA 1
ATOM 1602 C C . ALA A 1 189 ? -1.021 7.738 12.758 1.00 89.06 189 ALA A C 1
ATOM 1604 O O . ALA A 1 189 ? -1.012 6.574 13.160 1.00 89.06 189 ALA A O 1
ATOM 1605 N N . LEU A 1 190 ? -2.026 8.230 12.025 1.00 88.75 190 LEU A N 1
ATOM 1606 C CA . LEU A 1 190 ? -3.190 7.440 11.617 1.00 88.75 190 LEU A CA 1
ATOM 1607 C C . LEU A 1 190 ? -2.831 6.340 10.608 1.00 88.75 190 LEU A C 1
ATOM 1609 O O . LEU A 1 190 ? -3.330 5.227 10.742 1.00 88.75 190 LEU A O 1
ATOM 1613 N N . ASN A 1 191 ? -1.912 6.586 9.669 1.00 89.44 191 ASN A N 1
ATOM 1614 C CA . ASN A 1 191 ? -1.400 5.528 8.789 1.00 89.44 191 ASN A CA 1
ATOM 1615 C C . ASN A 1 191 ? -0.699 4.416 9.590 1.00 89.44 191 ASN A C 1
ATOM 1617 O O . ASN A 1 191 ? -0.873 3.231 9.308 1.00 89.44 191 ASN A O 1
ATOM 1621 N N . ILE A 1 192 ? 0.063 4.780 10.627 1.00 91.50 192 ILE A N 1
ATOM 1622 C CA . ILE A 1 192 ? 0.682 3.800 11.528 1.00 91.50 192 ILE A CA 1
ATOM 1623 C C . ILE A 1 192 ? -0.386 3.037 12.323 1.00 91.50 192 ILE A C 1
ATOM 1625 O O . ILE A 1 192 ? -0.284 1.819 12.479 1.00 91.50 192 ILE A O 1
ATOM 1629 N N . ALA A 1 193 ? -1.428 3.720 12.800 1.00 92.25 193 ALA A N 1
ATOM 1630 C CA . ALA A 1 193 ? -2.549 3.065 13.466 1.00 92.25 193 ALA A CA 1
ATOM 1631 C C . ALA A 1 193 ? -3.242 2.055 12.537 1.00 92.25 193 ALA A C 1
ATOM 1633 O O . ALA A 1 193 ? -3.506 0.929 12.960 1.00 92.25 193 ALA A O 1
ATOM 1634 N N . GLN A 1 194 ? -3.454 2.418 11.266 1.00 91.38 194 GLN A N 1
ATOM 1635 C CA . GLN A 1 194 ? -4.015 1.530 10.248 1.00 91.38 194 GLN A CA 1
ATOM 1636 C C . GLN A 1 194 ? -3.165 0.273 10.050 1.00 91.38 194 GLN A C 1
ATOM 1638 O O . GLN A 1 194 ? -3.702 -0.833 10.003 1.00 91.38 194 GLN A O 1
ATOM 1643 N N . PHE A 1 195 ? -1.840 0.426 9.986 1.00 91.31 195 PHE A N 1
ATOM 1644 C CA . PHE A 1 195 ? -0.925 -0.708 9.889 1.00 91.31 195 PHE A CA 1
ATOM 1645 C C . PHE A 1 195 ? -1.118 -1.689 11.056 1.00 91.31 195 PHE A C 1
ATOM 1647 O O . PHE A 1 195 ? -1.303 -2.883 10.832 1.00 91.31 195 PHE A O 1
ATOM 1654 N N . PHE A 1 196 ? -1.150 -1.201 12.300 1.00 92.19 196 PHE A N 1
ATOM 1655 C CA . PHE A 1 196 ? -1.356 -2.068 13.465 1.00 92.19 196 PHE A CA 1
ATOM 1656 C C . PHE A 1 196 ? -2.768 -2.668 13.531 1.00 92.19 196 PHE A C 1
ATOM 1658 O O . PHE A 1 196 ? -2.917 -3.808 13.966 1.00 92.19 196 PHE A O 1
ATOM 1665 N N . ILE A 1 197 ? -3.796 -1.955 13.060 1.00 92.44 197 ILE A N 1
ATOM 1666 C CA . ILE A 1 197 ? -5.157 -2.501 12.929 1.00 92.44 197 ILE A CA 1
ATOM 1667 C C . ILE A 1 197 ? -5.181 -3.696 11.978 1.00 92.44 197 ILE A C 1
ATOM 1669 O O . ILE A 1 197 ? -5.756 -4.726 12.326 1.00 92.44 197 ILE A O 1
ATOM 1673 N N . ASN A 1 198 ? -4.524 -3.590 10.821 1.00 89.69 198 ASN A N 1
ATOM 1674 C CA . ASN A 1 198 ? -4.457 -4.677 9.839 1.00 89.69 198 ASN A CA 1
ATOM 1675 C C . ASN A 1 198 ? -3.770 -5.929 10.405 1.00 89.69 198 ASN A C 1
ATOM 1677 O O . ASN A 1 198 ? -4.085 -7.049 10.007 1.00 89.69 198 ASN A O 1
ATOM 1681 N N . LEU A 1 199 ? -2.858 -5.749 11.363 1.00 89.44 199 LEU A N 1
ATOM 1682 C CA . LEU A 1 199 ? -2.210 -6.843 12.087 1.00 89.44 199 LEU A CA 1
ATOM 1683 C C . LEU A 1 199 ? -3.027 -7.375 13.272 1.00 89.44 199 LEU A C 1
ATOM 1685 O O . LEU A 1 199 ? -2.582 -8.306 13.932 1.00 89.44 199 LEU A O 1
ATOM 1689 N N . ASN A 1 200 ? -4.213 -6.817 13.542 1.00 91.75 200 ASN A N 1
ATOM 1690 C CA . ASN A 1 200 ? -4.990 -7.068 14.758 1.00 91.75 200 ASN A CA 1
ATOM 1691 C C . ASN A 1 200 ? -4.176 -6.830 16.048 1.00 91.75 200 ASN A C 1
ATOM 1693 O O . ASN A 1 200 ? -4.348 -7.508 17.062 1.00 91.75 200 ASN A O 1
ATOM 1697 N N . GLU A 1 201 ? -3.318 -5.810 16.032 1.00 92.19 201 GLU A N 1
ATOM 1698 C CA . GLU A 1 201 ? -2.511 -5.407 17.177 1.00 92.19 201 GLU A CA 1
ATOM 1699 C C . GLU A 1 201 ? -3.165 -4.256 17.949 1.00 92.19 201 GLU A C 1
ATO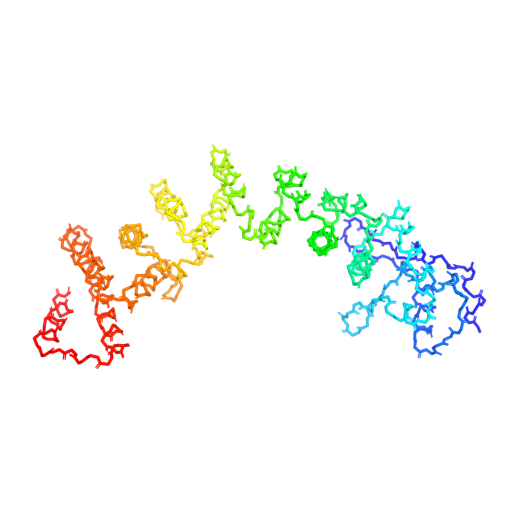M 1701 O O . GLU A 1 201 ? -3.628 -3.258 17.389 1.00 92.19 201 GLU A O 1
ATOM 1706 N N . SER A 1 202 ? -3.155 -4.361 19.282 1.00 93.62 202 SER A N 1
ATOM 1707 C CA . SER A 1 202 ? -3.837 -3.390 20.157 1.00 93.62 202 SER A CA 1
ATOM 1708 C C . SER A 1 202 ? -3.295 -1.967 20.047 1.00 93.62 202 SER A C 1
ATOM 1710 O O . SER A 1 202 ? -4.011 -1.011 20.343 1.00 93.62 202 SER A O 1
ATOM 1712 N N . ASP A 1 203 ? -2.043 -1.822 19.617 1.00 91.69 203 ASP A N 1
ATOM 1713 C CA . ASP A 1 203 ? -1.378 -0.529 19.498 1.00 91.69 203 ASP A CA 1
ATOM 1714 C C . ASP A 1 203 ? -2.085 0.381 18.481 1.00 91.69 203 ASP A C 1
ATOM 1716 O O . ASP A 1 203 ? -2.174 1.583 18.716 1.00 91.69 203 ASP A O 1
ATOM 1720 N N . GLY A 1 204 ? -2.694 -0.177 17.427 1.00 92.56 204 GLY A N 1
ATOM 1721 C CA . GLY A 1 204 ? -3.462 0.607 16.455 1.00 92.56 204 GLY A CA 1
ATOM 1722 C C . GLY A 1 204 ? -4.713 1.243 17.061 1.00 92.56 204 GLY A C 1
ATOM 1723 O O . GLY A 1 204 ? -4.943 2.441 16.908 1.00 92.56 204 GLY A O 1
ATOM 1724 N N . LEU A 1 205 ? -5.492 0.469 17.824 1.00 94.44 205 LEU A N 1
ATOM 1725 C CA . LEU A 1 205 ? -6.697 0.980 18.486 1.00 94.44 205 LEU A CA 1
ATOM 1726 C C . LEU A 1 205 ? -6.368 1.957 19.620 1.00 94.44 205 LEU A C 1
ATOM 1728 O O . LEU A 1 205 ? -7.085 2.941 19.792 1.00 94.44 205 LEU A O 1
ATOM 1732 N N . LYS A 1 206 ? -5.282 1.720 20.371 1.00 93.19 206 LYS A N 1
ATOM 1733 C CA . LYS A 1 206 ? -4.807 2.656 21.405 1.00 93.19 206 LYS A CA 1
ATOM 1734 C C . LYS A 1 206 ? -4.478 4.019 20.814 1.00 93.19 206 LYS A C 1
ATOM 1736 O O . LYS A 1 206 ? -4.957 5.013 21.335 1.00 93.19 206 LYS A O 1
ATOM 1741 N N . LEU A 1 207 ? -3.754 4.058 19.695 1.00 90.69 207 LEU A N 1
ATOM 1742 C CA . LEU A 1 207 ? -3.409 5.318 19.032 1.00 90.69 207 LEU A CA 1
ATOM 1743 C C . LEU A 1 207 ? -4.646 6.122 18.627 1.00 90.69 207 LEU A C 1
ATOM 1745 O O . LEU A 1 207 ? -4.650 7.340 18.760 1.00 90.69 207 LEU A O 1
ATOM 1749 N N . ILE A 1 208 ? -5.706 5.455 18.168 1.00 90.50 208 ILE A N 1
ATOM 1750 C CA . ILE A 1 208 ? -6.965 6.129 17.821 1.00 90.50 208 ILE A CA 1
ATOM 1751 C C . ILE A 1 208 ? -7.660 6.662 19.072 1.00 90.50 208 ILE A C 1
ATOM 1753 O O . ILE A 1 208 ? -8.157 7.782 19.064 1.00 90.50 208 ILE A O 1
ATOM 1757 N N . ILE A 1 209 ? -7.701 5.869 20.143 1.00 91.00 209 ILE A N 1
ATOM 1758 C CA . ILE A 1 209 ? -8.283 6.276 21.426 1.00 91.00 209 ILE A CA 1
ATOM 1759 C C . ILE A 1 209 ? -7.555 7.503 21.976 1.00 91.00 209 ILE A C 1
ATOM 1761 O O . ILE A 1 209 ? -8.214 8.482 22.313 1.00 91.00 209 ILE A O 1
ATOM 1765 N N . ASP A 1 210 ? -6.224 7.464 22.014 1.00 88.31 210 ASP A N 1
ATOM 1766 C CA . ASP A 1 210 ? -5.385 8.565 22.489 1.00 88.31 210 ASP A CA 1
ATOM 1767 C C . ASP A 1 210 ? -5.600 9.808 21.611 1.00 88.31 210 ASP A C 1
ATOM 1769 O O . ASP A 1 210 ? -5.835 10.903 22.116 1.00 88.31 210 ASP A O 1
ATOM 1773 N N . HIS A 1 211 ? -5.651 9.630 20.285 1.00 85.25 211 HIS A N 1
ATOM 1774 C CA . HIS A 1 211 ? -5.947 10.716 19.355 1.00 85.25 211 HIS A CA 1
ATOM 1775 C C . HIS A 1 211 ? -7.321 11.355 19.607 1.00 85.25 211 HIS A C 1
ATOM 1777 O O . HIS A 1 211 ? -7.436 12.580 19.563 1.00 85.25 211 HIS A O 1
ATOM 1783 N N . ILE A 1 212 ? -8.352 10.553 19.892 1.00 84.88 212 ILE A N 1
ATOM 1784 C CA . ILE A 1 212 ? -9.693 11.056 20.213 1.00 84.88 212 ILE A CA 1
ATOM 1785 C C . ILE A 1 212 ? -9.714 11.801 21.553 1.00 84.88 212 ILE A C 1
ATOM 1787 O O . ILE A 1 212 ? -10.427 12.789 21.692 1.00 84.88 212 ILE A O 1
ATOM 1791 N N . GLU A 1 213 ? -8.955 11.337 22.543 1.00 85.38 213 GLU A N 1
ATOM 1792 C CA . GLU A 1 213 ? -8.886 11.972 23.863 1.00 85.38 213 GLU A CA 1
ATOM 1793 C C . GLU A 1 213 ? -8.134 13.307 23.836 1.00 85.38 213 GLU A C 1
ATOM 1795 O O . GLU A 1 213 ? -8.552 14.261 24.501 1.00 85.38 213 GLU A O 1
ATOM 1800 N N . ASP A 1 214 ? -7.057 13.384 23.052 1.00 81.56 214 ASP A N 1
ATOM 1801 C CA . ASP A 1 214 ? -6.216 14.576 22.926 1.00 81.56 214 ASP A CA 1
ATOM 1802 C C . ASP A 1 214 ? -6.868 15.667 22.064 1.00 81.56 214 ASP A C 1
ATOM 1804 O O . ASP A 1 214 ? -6.701 16.868 22.313 1.00 81.56 214 ASP A O 1
ATOM 1808 N N . SER A 1 215 ? -7.636 15.263 21.054 1.00 70.31 215 SER A N 1
ATOM 1809 C CA . SER A 1 215 ? -8.315 16.164 20.125 1.00 70.31 215 SER A CA 1
ATOM 1810 C C . SER A 1 215 ? -9.683 16.534 20.697 1.00 70.31 215 SER A C 1
ATOM 1812 O O . SER A 1 215 ? -10.585 15.709 20.753 1.00 70.31 215 SER A O 1
ATOM 1814 N N . LYS A 1 216 ? -9.889 17.774 21.148 1.00 62.16 216 LYS A N 1
ATOM 1815 C CA . LYS A 1 216 ? -11.230 18.222 21.566 1.00 62.16 216 LYS A CA 1
ATOM 1816 C C . LYS A 1 216 ? -12.071 18.592 20.335 1.00 62.16 216 LYS A C 1
ATOM 1818 O O . LYS A 1 216 ? -11.617 19.370 19.505 1.00 62.16 216 LYS A O 1
ATOM 1823 N N . GLU A 1 217 ? -13.280 18.033 20.264 1.00 55.47 217 GLU A N 1
ATOM 1824 C CA . GLU A 1 217 ? -14.444 18.353 19.402 1.00 55.47 217 GLU A CA 1
ATOM 1825 C C . GLU A 1 217 ? -14.300 18.329 17.853 1.00 55.47 217 GLU A C 1
ATOM 1827 O O . GLU A 1 217 ? -15.293 18.028 17.201 1.00 55.47 217 GLU A O 1
ATOM 1832 N N . ASP A 1 218 ? -13.116 18.470 17.235 1.00 55.19 218 ASP A N 1
ATOM 1833 C CA . ASP A 1 218 ? -12.933 18.449 15.754 1.00 55.19 218 ASP A CA 1
ATOM 1834 C C . ASP A 1 218 ? -12.317 17.132 15.192 1.00 55.19 218 ASP A C 1
ATOM 1836 O O . ASP A 1 218 ? -11.433 17.113 14.333 1.00 55.19 218 ASP A O 1
ATOM 1840 N N . VAL A 1 219 ? -12.770 15.980 15.696 1.00 58.91 219 VAL A N 1
ATOM 1841 C CA . VAL A 1 219 ? -11.974 14.729 15.775 1.00 58.91 219 VAL A CA 1
ATOM 1842 C C . VAL A 1 219 ? -12.138 13.742 14.593 1.00 58.91 219 VAL A C 1
ATOM 1844 O O . VAL A 1 219 ? -11.595 12.642 14.610 1.00 58.91 219 VAL A O 1
ATOM 1847 N N . ILE A 1 220 ? -12.879 14.074 13.532 1.00 62.78 220 ILE A N 1
ATOM 1848 C CA . ILE A 1 220 ? -13.208 13.078 12.478 1.00 62.78 220 ILE A CA 1
ATOM 1849 C C . ILE A 1 220 ? -12.139 12.978 11.383 1.00 62.78 220 ILE A C 1
ATOM 1851 O O . ILE A 1 220 ? -12.011 11.938 10.729 1.00 62.78 220 ILE A O 1
ATOM 1855 N N . THR A 1 221 ? -11.356 14.036 11.173 1.00 66.94 221 THR A N 1
ATOM 1856 C CA . THR A 1 221 ? -10.500 14.143 9.985 1.00 66.94 221 THR A CA 1
ATOM 1857 C C . THR A 1 221 ? -9.445 13.032 9.951 1.00 66.94 221 THR A C 1
ATOM 1859 O O . THR A 1 221 ? -8.552 12.981 10.791 1.00 66.94 221 THR A O 1
ATOM 1862 N N . GLY A 1 222 ? -9.536 12.154 8.948 1.00 71.31 222 GLY A N 1
ATOM 1863 C CA . GLY A 1 222 ? -8.609 11.037 8.734 1.00 71.31 222 GLY A CA 1
ATOM 1864 C C . GLY A 1 222 ? -9.014 9.719 9.400 1.00 71.31 222 GLY A C 1
ATOM 1865 O O . GLY A 1 222 ? -8.461 8.680 9.050 1.00 71.31 222 GLY A O 1
ATOM 1866 N N . LEU A 1 223 ? -10.009 9.707 10.297 1.00 78.56 223 LEU A N 1
ATOM 1867 C CA . LEU A 1 223 ? -10.537 8.450 10.841 1.00 78.56 223 LEU A CA 1
ATOM 1868 C C . LEU A 1 223 ? -11.392 7.696 9.821 1.00 78.56 223 LEU A C 1
ATOM 1870 O O . LEU A 1 223 ? -11.614 6.502 9.985 1.00 78.56 223 LEU A O 1
ATOM 1874 N N . GLU A 1 224 ? -11.910 8.367 8.794 1.00 76.25 224 GLU A N 1
ATOM 1875 C CA . GLU A 1 224 ? -12.785 7.808 7.748 1.00 76.25 224 GLU A CA 1
ATOM 1876 C C . GLU A 1 224 ? -12.106 6.728 6.898 1.00 76.25 224 GLU A C 1
ATOM 1878 O O . GLU A 1 224 ? -12.771 5.777 6.487 1.00 76.25 224 GLU A O 1
ATOM 1883 N N . ASP A 1 225 ? -10.787 6.822 6.732 1.00 77.44 225 ASP A N 1
ATOM 1884 C CA . ASP A 1 225 ? -9.992 5.911 5.900 1.00 77.44 225 ASP A CA 1
ATOM 1885 C C . ASP A 1 225 ? -9.603 4.613 6.627 1.00 77.44 225 ASP A C 1
ATOM 1887 O O . ASP A 1 225 ? -9.013 3.715 6.028 1.00 77.44 225 ASP A O 1
ATOM 1891 N N . LEU A 1 226 ? -9.923 4.494 7.923 1.00 83.38 226 LEU A N 1
ATOM 1892 C CA . LEU A 1 226 ? -9.471 3.363 8.730 1.00 83.38 226 LEU A CA 1
ATOM 1893 C C . LEU A 1 226 ? -10.298 2.077 8.519 1.00 83.38 226 LEU A C 1
ATOM 1895 O O . LEU A 1 226 ? -11.521 2.078 8.699 1.00 83.38 226 LEU A O 1
ATOM 1899 N N . SER A 1 227 ? -9.643 0.941 8.270 1.00 85.81 227 SER A N 1
ATOM 1900 C CA . SER A 1 227 ? -10.275 -0.379 8.051 1.00 85.81 227 SER A CA 1
ATOM 1901 C C . SER A 1 227 ? -10.655 -1.094 9.356 1.00 85.81 227 SER A C 1
ATOM 1903 O O . SER A 1 227 ? -10.378 -2.275 9.555 1.00 85.81 227 SER A O 1
ATOM 1905 N N . LEU A 1 228 ? -11.293 -0.387 10.294 1.00 87.00 228 LEU A N 1
ATOM 1906 C CA . LEU A 1 228 ? -11.653 -0.940 11.610 1.00 87.00 228 LEU A CA 1
ATOM 1907 C C . LEU A 1 228 ? -12.556 -2.176 11.520 1.00 87.00 228 LEU A C 1
ATOM 1909 O O . LEU A 1 228 ? -12.468 -3.059 12.369 1.00 87.00 228 LEU A O 1
ATOM 1913 N N . ASN A 1 229 ? -13.384 -2.268 10.480 1.00 85.38 229 ASN A N 1
ATOM 1914 C CA . ASN A 1 229 ? -14.285 -3.390 10.203 1.00 85.38 229 ASN A CA 1
ATOM 1915 C C . ASN A 1 229 ? -13.570 -4.742 10.006 1.00 85.38 229 ASN A C 1
ATOM 1917 O O . ASN A 1 229 ? -14.232 -5.780 10.054 1.00 85.38 229 ASN A O 1
ATOM 1921 N N . GLU A 1 230 ? -12.253 -4.741 9.783 1.00 85.19 230 GLU A N 1
ATOM 1922 C CA . GLU A 1 230 ? -11.438 -5.950 9.603 1.00 85.19 230 GLU A CA 1
ATOM 1923 C C . GLU A 1 230 ? -10.916 -6.531 10.928 1.00 85.19 230 GLU A C 1
ATOM 1925 O O . GLU A 1 230 ? -10.423 -7.660 10.955 1.00 85.19 230 GLU A O 1
ATOM 1930 N N . VAL A 1 231 ? -11.073 -5.800 12.038 1.00 92.94 231 VAL A N 1
ATOM 1931 C CA . VAL A 1 231 ? -10.678 -6.269 13.371 1.00 92.94 231 VAL A CA 1
ATOM 1932 C C . VAL A 1 231 ? -11.526 -7.473 13.783 1.00 92.94 231 VAL A C 1
ATOM 1934 O O . VAL A 1 231 ? -12.758 -7.402 13.807 1.00 92.94 231 VAL A O 1
ATOM 1937 N N . ASN A 1 232 ? -10.866 -8.573 14.142 1.00 93.44 232 ASN A N 1
ATOM 1938 C CA . ASN A 1 232 ? -11.512 -9.855 14.423 1.00 93.44 232 ASN A CA 1
ATOM 1939 C C . ASN A 1 232 ? -10.974 -10.586 15.672 1.00 93.44 232 ASN A C 1
ATOM 1941 O O . ASN A 1 232 ? -11.435 -11.693 15.963 1.00 93.44 232 ASN A O 1
ATOM 1945 N N . GLU A 1 233 ? -10.075 -9.964 16.438 1.00 95.12 233 GLU A N 1
ATOM 1946 C CA . GLU A 1 233 ? -9.483 -10.545 17.648 1.00 95.12 233 GLU A CA 1
ATOM 1947 C C . GLU A 1 233 ? -10.250 -10.195 18.935 1.00 95.12 233 GLU A C 1
ATOM 1949 O O . GLU A 1 233 ? -10.481 -9.030 19.265 1.00 95.12 233 GLU A O 1
ATOM 1954 N N . ILE A 1 234 ? -10.588 -11.216 19.733 1.00 95.12 234 ILE A N 1
ATOM 1955 C CA . ILE A 1 234 ? -11.348 -11.057 20.991 1.00 95.12 234 ILE A CA 1
ATOM 1956 C C . ILE A 1 234 ? -10.603 -10.213 22.035 1.00 95.12 234 ILE A C 1
ATOM 1958 O O . ILE A 1 234 ? -11.224 -9.499 22.821 1.00 95.12 234 ILE A O 1
ATOM 1962 N N . SER A 1 235 ? -9.269 -10.255 22.029 1.00 96.00 235 SER A N 1
ATOM 1963 C CA . SER A 1 235 ? -8.420 -9.464 22.929 1.00 96.00 235 SER A CA 1
ATOM 1964 C C . SER A 1 235 ? -8.559 -7.953 22.704 1.00 96.00 235 SER A C 1
ATOM 1966 O O . SER A 1 235 ? -8.220 -7.170 23.594 1.00 96.00 235 SER A O 1
ATOM 1968 N N . LEU A 1 236 ? -9.081 -7.540 21.544 1.00 96.69 236 LEU A N 1
ATOM 1969 C CA . LEU A 1 236 ? -9.246 -6.143 21.160 1.00 96.69 236 LEU A CA 1
ATOM 1970 C C . LEU A 1 236 ? -10.605 -5.547 21.545 1.00 96.69 236 LEU A C 1
ATOM 1972 O O . LEU A 1 236 ? -10.766 -4.326 21.499 1.00 96.69 236 LEU A O 1
ATOM 1976 N N . VAL A 1 237 ? -11.560 -6.372 21.990 1.00 96.44 237 VAL A N 1
ATOM 1977 C CA . VAL A 1 237 ? -12.905 -5.924 22.392 1.00 96.44 237 VAL A CA 1
ATOM 1978 C C . VAL A 1 237 ? -12.887 -4.771 23.400 1.00 96.44 237 VAL A C 1
ATOM 1980 O O . VAL A 1 237 ? -13.616 -3.811 23.163 1.00 96.44 237 VAL A O 1
ATOM 1983 N N . PRO A 1 238 ? -12.051 -4.754 24.458 1.00 96.75 238 PRO A N 1
ATOM 1984 C CA . PRO A 1 238 ? -12.033 -3.628 25.395 1.00 96.75 238 PRO A CA 1
ATOM 1985 C C . PRO A 1 238 ? -11.766 -2.269 24.723 1.00 96.75 238 PRO A C 1
ATOM 1987 O O . PRO A 1 238 ? -12.367 -1.261 25.094 1.00 96.75 238 PRO A O 1
ATOM 1990 N N . TYR A 1 239 ? -10.908 -2.238 23.699 1.00 96.94 239 TYR A N 1
ATOM 1991 C CA . TYR A 1 239 ? -10.608 -1.019 22.945 1.00 96.94 239 TYR A CA 1
ATOM 1992 C C . TYR A 1 239 ? -11.755 -0.645 22.002 1.00 96.94 239 TYR A C 1
ATOM 1994 O O . TYR A 1 239 ? -12.113 0.526 21.912 1.00 96.94 239 TYR A O 1
ATOM 2002 N N . LEU A 1 240 ? -12.380 -1.632 21.352 1.00 96.25 240 LEU A N 1
ATOM 2003 C CA . LEU A 1 240 ? -13.559 -1.412 20.509 1.00 96.25 240 LEU A CA 1
ATOM 2004 C C . LEU A 1 240 ? -14.750 -0.876 21.319 1.00 96.25 240 LEU A C 1
ATOM 2006 O O . LEU A 1 240 ? -15.411 0.055 20.874 1.00 96.25 240 LEU A O 1
ATOM 2010 N N . ILE A 1 241 ? -14.991 -1.398 22.525 1.00 96.44 241 ILE A N 1
ATOM 2011 C CA . ILE A 1 241 ? -16.035 -0.905 23.440 1.00 96.44 241 ILE A CA 1
ATOM 2012 C C . ILE A 1 241 ? -15.762 0.551 23.837 1.00 96.44 241 ILE A C 1
ATOM 2014 O O . ILE A 1 241 ? -16.672 1.382 23.809 1.00 96.44 241 ILE A O 1
ATOM 2018 N N . LYS A 1 242 ? -14.503 0.894 24.140 1.00 94.50 242 LYS A N 1
ATOM 2019 C CA . LYS A 1 242 ? -14.105 2.274 24.455 1.00 94.50 242 LYS A CA 1
ATOM 2020 C C . LYS A 1 242 ? -14.289 3.218 23.260 1.00 94.50 242 LYS A C 1
ATOM 2022 O O . LYS A 1 242 ? -14.833 4.307 23.426 1.00 94.50 242 LYS A O 1
ATOM 2027 N N . LEU A 1 243 ? -13.905 2.792 22.056 1.00 92.06 243 LEU A N 1
ATOM 2028 C CA . LEU A 1 243 ? -14.143 3.554 20.826 1.00 92.06 243 LEU A CA 1
ATOM 2029 C C . LEU A 1 243 ? -15.637 3.749 20.564 1.00 92.06 243 LEU A C 1
ATOM 2031 O O . LEU A 1 243 ? -16.059 4.865 20.269 1.00 92.06 243 LEU A O 1
ATOM 2035 N N . LEU A 1 244 ? -16.445 2.695 20.722 1.00 92.75 244 LEU A N 1
ATOM 2036 C CA . LEU A 1 244 ? -17.896 2.758 20.560 1.00 92.75 244 LEU A CA 1
ATOM 2037 C C . LEU A 1 244 ? -18.505 3.798 21.503 1.00 92.75 244 LEU A C 1
ATOM 2039 O O . LEU A 1 244 ? -19.289 4.634 21.060 1.00 92.75 244 LEU A O 1
ATOM 2043 N N . PHE A 1 245 ? -18.103 3.790 22.775 1.00 91.44 245 PHE A N 1
ATOM 2044 C CA . PHE A 1 245 ? -18.520 4.796 23.748 1.00 91.44 245 PHE A CA 1
ATOM 2045 C C . PHE A 1 245 ? -18.185 6.218 23.287 1.00 91.44 245 PHE A C 1
ATOM 2047 O O . PHE A 1 245 ? -19.055 7.090 23.311 1.00 91.44 245 PHE A O 1
ATOM 2054 N N . TYR A 1 246 ? -16.964 6.448 22.800 1.00 88.19 246 TYR A N 1
ATOM 2055 C CA . TYR A 1 246 ? -16.570 7.753 22.269 1.00 88.19 246 TYR A CA 1
ATOM 2056 C C . TYR A 1 246 ? -17.414 8.187 21.084 1.00 88.19 246 TYR A C 1
ATOM 2058 O O . TYR A 1 246 ? -17.757 9.367 21.015 1.00 88.19 246 TYR A O 1
ATOM 2066 N N . THR A 1 247 ? -17.847 7.252 20.232 1.00 85.44 247 THR A N 1
ATOM 2067 C CA . THR A 1 247 ? -18.740 7.598 19.121 1.00 85.44 247 THR A CA 1
ATOM 2068 C C . THR A 1 247 ? -20.040 8.273 19.573 1.00 85.44 247 THR A C 1
ATOM 2070 O O . THR A 1 247 ? -20.521 9.176 18.894 1.00 85.44 247 THR A O 1
ATOM 2073 N N . TYR A 1 248 ? -20.563 7.889 20.744 1.00 84.88 248 TYR A N 1
ATOM 2074 C CA . TYR A 1 248 ? -21.764 8.483 21.338 1.00 84.88 248 TYR A CA 1
ATOM 2075 C C . TYR A 1 248 ? -21.461 9.708 22.201 1.00 84.88 248 TYR A C 1
ATOM 2077 O O . TYR A 1 248 ? -22.206 10.679 22.151 1.00 84.88 248 TYR A O 1
ATOM 2085 N N . LYS A 1 249 ? -20.370 9.680 22.975 1.00 83.31 249 LYS A N 1
ATOM 2086 C CA . LYS A 1 249 ? -19.990 10.776 23.877 1.00 83.31 249 LYS A CA 1
ATOM 2087 C C . LYS A 1 249 ? -19.740 12.094 23.142 1.00 83.31 249 LYS A C 1
ATOM 2089 O O . LYS A 1 249 ? -20.124 13.143 23.642 1.00 83.31 249 LYS A O 1
ATOM 2094 N N . TYR A 1 250 ? -19.064 12.038 21.997 1.00 78.81 250 TYR A N 1
ATOM 2095 C CA . TYR A 1 250 ? -18.664 13.229 21.238 1.00 78.81 250 TYR A CA 1
ATOM 2096 C C . TYR A 1 250 ? -19.562 13.498 20.026 1.00 78.81 250 TYR A C 1
ATOM 2098 O O . TYR A 1 250 ? -19.196 14.303 19.178 1.00 78.81 250 TYR A O 1
ATOM 2106 N N . GLU A 1 251 ? -20.705 12.804 19.929 1.00 70.31 251 GLU A N 1
ATOM 2107 C CA . GLU A 1 251 ? -21.684 12.950 18.842 1.00 70.31 251 GLU A CA 1
ATOM 2108 C C . GLU A 1 251 ? -21.037 13.024 17.451 1.00 70.31 251 GLU A C 1
ATOM 2110 O O . GLU A 1 251 ? -21.324 13.922 16.662 1.00 70.31 251 GLU A O 1
ATOM 2115 N N . PHE A 1 252 ? -20.132 12.092 17.141 1.00 68.00 252 PHE A N 1
ATOM 2116 C CA . PHE A 1 252 ? -19.390 12.116 15.883 1.00 68.00 252 PHE A CA 1
ATOM 2117 C C . PHE A 1 252 ? -20.351 12.112 14.675 1.00 68.00 252 PHE A C 1
ATOM 2119 O O . PHE A 1 252 ? -20.915 11.078 14.306 1.00 68.00 252 PHE A O 1
ATOM 2126 N N . LEU A 1 253 ? -20.534 13.280 14.049 1.00 52.38 253 LEU A N 1
ATOM 2127 C CA . LEU A 1 253 ? -21.389 13.489 12.880 1.00 52.38 253 LEU A CA 1
ATOM 2128 C C . LEU A 1 253 ? -20.703 12.931 11.623 1.00 52.38 253 LEU A C 1
ATOM 2130 O O . LEU A 1 253 ? -20.114 13.667 10.840 1.00 52.38 253 LEU A O 1
ATOM 2134 N N . GLY A 1 254 ? -20.751 11.612 11.443 1.00 55.75 254 GLY A N 1
ATOM 2135 C CA . GLY A 1 254 ? -20.307 10.941 10.218 1.00 55.75 254 GLY A CA 1
ATOM 2136 C C . GLY A 1 254 ? -21.461 10.606 9.269 1.00 55.75 254 GLY A C 1
ATOM 2137 O O . GLY A 1 254 ? -22.619 10.517 9.683 1.00 55.75 254 GLY A O 1
ATOM 2138 N N . ASP A 1 255 ? -21.145 10.352 7.995 1.00 53.59 255 ASP A N 1
ATOM 2139 C CA . ASP A 1 255 ? -22.082 9.727 7.052 1.00 53.59 255 ASP A CA 1
ATOM 2140 C C . ASP A 1 255 ? -22.630 8.415 7.651 1.00 53.59 255 ASP A C 1
ATOM 2142 O O . ASP A 1 255 ? -21.880 7.571 8.152 1.00 53.59 255 ASP A O 1
ATOM 2146 N N . LYS A 1 256 ? -23.955 8.237 7.588 1.00 51.94 256 LYS A N 1
ATOM 2147 C CA . LYS A 1 256 ? -24.707 7.112 8.162 1.00 51.94 256 LYS A CA 1
ATOM 2148 C C . LYS A 1 256 ? -24.199 5.745 7.697 1.00 51.94 256 LYS A C 1
ATOM 2150 O O . LYS A 1 256 ? -24.493 4.762 8.369 1.00 51.94 256 LYS A O 1
ATOM 2155 N N . TYR A 1 257 ? -23.477 5.658 6.578 1.00 48.91 257 TYR A N 1
ATOM 2156 C CA . TYR A 1 257 ? -22.967 4.391 6.045 1.00 48.91 257 TYR A CA 1
ATOM 2157 C C . TYR A 1 257 ? -21.514 4.083 6.425 1.00 48.91 257 TYR A C 1
ATOM 2159 O O . TYR A 1 257 ? -21.209 2.913 6.643 1.00 48.91 257 TYR A O 1
ATOM 2167 N N . ASN A 1 258 ? -20.650 5.091 6.587 1.00 55.56 258 ASN A N 1
ATOM 2168 C CA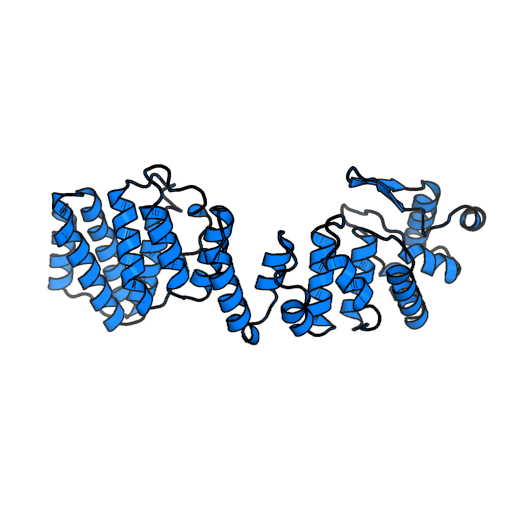 . ASN A 1 258 ? -19.216 4.897 6.860 1.00 55.56 258 ASN A CA 1
ATOM 2169 C C . ASN A 1 258 ? -18.746 5.513 8.193 1.00 55.56 258 ASN A C 1
ATOM 2171 O O . ASN A 1 258 ? -17.557 5.761 8.414 1.00 55.56 258 ASN A O 1
ATOM 2175 N N . SER A 1 259 ? -19.685 5.764 9.107 1.00 78.12 259 SER A N 1
ATOM 2176 C CA . SER A 1 259 ? -19.373 6.313 10.423 1.00 78.12 259 SER A CA 1
ATOM 2177 C C . SER A 1 259 ? -18.429 5.398 11.209 1.00 78.12 259 SER A C 1
ATOM 2179 O O . SER A 1 259 ? -18.424 4.170 11.062 1.00 78.12 259 SER A O 1
ATOM 2181 N N . LEU A 1 260 ? -17.631 6.007 12.089 1.00 84.44 260 LEU A N 1
ATOM 2182 C CA . LEU A 1 260 ? -16.804 5.282 13.055 1.00 84.44 260 LEU A CA 1
ATOM 2183 C C . LEU A 1 260 ? -17.652 4.288 13.870 1.00 84.44 260 LEU A C 1
ATOM 2185 O O . LEU A 1 260 ? -17.238 3.149 14.073 1.00 84.44 260 LEU A O 1
ATOM 2189 N N . THR A 1 261 ? -18.876 4.682 14.249 1.00 87.31 261 THR A N 1
ATOM 2190 C CA . THR A 1 261 ? -19.835 3.827 14.963 1.00 87.31 261 THR A CA 1
ATOM 2191 C C . THR A 1 261 ? -20.129 2.544 14.199 1.00 87.31 261 THR A C 1
ATOM 2193 O O . THR A 1 261 ? -20.050 1.467 14.787 1.00 87.31 261 THR A O 1
ATOM 2196 N N . ASN A 1 262 ? -20.434 2.625 12.900 1.00 87.50 262 ASN A N 1
ATOM 2197 C CA . ASN A 1 262 ? -20.745 1.441 12.099 1.00 87.50 262 ASN A CA 1
ATOM 2198 C C . ASN A 1 262 ? -19.542 0.515 11.971 1.00 87.50 262 ASN A C 1
ATOM 2200 O O . ASN A 1 262 ? -19.687 -0.696 12.111 1.00 87.50 262 ASN A O 1
ATOM 2204 N N . ARG A 1 263 ? -18.354 1.072 11.715 1.00 89.56 263 ARG A N 1
ATOM 2205 C CA . ARG A 1 263 ? -17.142 0.266 11.545 1.00 89.56 263 ARG A CA 1
ATOM 2206 C C . ARG A 1 263 ? -16.790 -0.480 12.829 1.00 89.56 263 ARG A C 1
ATOM 2208 O O . ARG A 1 263 ? -16.612 -1.689 12.766 1.00 89.56 263 ARG A O 1
ATOM 2215 N N . VAL A 1 264 ? -16.820 0.194 13.982 1.00 92.44 264 VAL A N 1
ATOM 2216 C CA . VAL A 1 264 ? -16.613 -0.438 15.300 1.00 92.44 264 VAL A CA 1
ATOM 2217 C C . VAL A 1 264 ? -17.701 -1.475 15.611 1.00 92.44 264 VAL A C 1
ATOM 2219 O O . VAL A 1 264 ? -17.398 -2.571 16.082 1.00 92.44 264 VAL A O 1
ATOM 2222 N N . SER A 1 265 ? -18.966 -1.157 15.317 1.00 92.88 265 SER A N 1
ATOM 2223 C CA . SER A 1 265 ? -20.101 -2.071 15.514 1.00 92.88 265 SER A CA 1
ATOM 2224 C C . SER A 1 265 ? -19.954 -3.349 14.688 1.00 92.88 265 SER A C 1
ATOM 2226 O O . SER A 1 265 ? -20.183 -4.441 15.203 1.00 92.88 265 SER A O 1
ATOM 2228 N N . ASN A 1 266 ? -19.515 -3.229 13.433 1.00 92.69 266 ASN A N 1
ATOM 2229 C CA . ASN A 1 266 ? -19.269 -4.369 12.555 1.00 92.69 266 ASN A CA 1
ATOM 2230 C C . ASN A 1 266 ? -18.133 -5.257 13.078 1.00 92.69 266 ASN A C 1
ATOM 2232 O O . ASN A 1 266 ? -18.270 -6.476 13.046 1.00 92.69 266 ASN A O 1
ATOM 2236 N N . SER A 1 267 ? -17.046 -4.685 13.605 1.00 95.00 267 SER A N 1
ATOM 2237 C CA . SER A 1 267 ? -15.960 -5.468 14.217 1.00 95.00 267 SER A CA 1
ATOM 2238 C C . SER A 1 267 ? -16.452 -6.254 15.430 1.00 95.00 267 SER A C 1
ATOM 2240 O O . SER A 1 267 ? -16.206 -7.453 15.540 1.00 95.00 267 SER A O 1
ATOM 2242 N N . LEU A 1 268 ? -17.212 -5.605 16.320 1.00 96.88 268 LEU A N 1
ATOM 2243 C CA . LEU A 1 268 ? -17.814 -6.262 17.484 1.00 96.88 268 LEU A CA 1
ATOM 2244 C C . LEU A 1 268 ? -18.756 -7.395 17.061 1.00 96.88 268 LEU A C 1
ATOM 2246 O O . LEU A 1 268 ? -18.672 -8.498 17.600 1.00 96.88 268 LEU A O 1
ATOM 2250 N N . LEU A 1 269 ? -19.602 -7.155 16.056 1.00 94.94 269 LEU A N 1
ATOM 2251 C CA . LEU A 1 269 ? -20.474 -8.173 15.477 1.00 94.94 269 LEU A CA 1
ATOM 2252 C C . LEU A 1 269 ? -19.668 -9.358 14.926 1.00 94.94 269 LEU A C 1
ATOM 2254 O O . LEU A 1 269 ? -19.957 -10.505 15.270 1.00 94.94 269 LEU A O 1
ATOM 2258 N N . ASN A 1 270 ? -18.640 -9.085 14.119 1.00 93.12 270 ASN A N 1
ATOM 2259 C CA . ASN A 1 270 ? -17.777 -10.097 13.515 1.00 93.12 270 ASN A CA 1
ATOM 2260 C C . ASN A 1 270 ? -17.099 -10.973 14.574 1.00 93.12 270 ASN A C 1
ATOM 2262 O O . ASN A 1 270 ? -17.049 -12.189 14.408 1.00 93.12 270 ASN A O 1
ATOM 2266 N N . ILE A 1 271 ? -16.621 -10.386 15.675 1.00 95.62 271 ILE A N 1
ATOM 2267 C CA . ILE A 1 271 ? -16.005 -11.126 16.786 1.00 95.62 271 ILE A CA 1
ATOM 2268 C C . ILE A 1 271 ? -17.053 -11.959 17.538 1.00 95.62 271 ILE A C 1
ATOM 2270 O O . ILE A 1 271 ? -16.797 -13.124 17.863 1.00 95.62 271 ILE A O 1
ATOM 2274 N N . ALA A 1 272 ? -18.236 -11.391 17.802 1.00 95.25 272 ALA A N 1
ATOM 2275 C CA . ALA A 1 272 ? -19.306 -12.048 18.552 1.00 95.25 272 ALA A CA 1
ATOM 2276 C C . ALA A 1 272 ? -19.801 -13.326 17.861 1.00 95.25 272 ALA A C 1
ATOM 2278 O O . ALA A 1 272 ? -19.977 -14.355 18.514 1.00 95.25 272 ALA A O 1
ATOM 2279 N N . VAL A 1 273 ? -19.970 -13.300 16.534 1.00 92.81 273 VAL A N 1
ATOM 2280 C CA . VAL A 1 273 ? -20.516 -14.444 15.780 1.00 92.81 273 VAL A CA 1
ATOM 2281 C C . VAL A 1 273 ? -19.548 -15.622 15.626 1.00 92.81 273 VAL A C 1
ATOM 2283 O O . VAL A 1 273 ? -19.972 -16.707 15.223 1.00 92.81 273 VAL A O 1
ATOM 2286 N N . GLN A 1 274 ? -18.268 -15.463 15.979 1.00 92.19 274 GLN A N 1
ATOM 2287 C CA . GLN A 1 274 ? -17.277 -16.540 15.867 1.00 92.19 274 GLN A CA 1
ATOM 2288 C C . GLN A 1 274 ? -17.615 -17.730 16.777 1.00 92.19 274 GLN A C 1
ATOM 2290 O O . GLN A 1 274 ? -17.569 -18.890 16.355 1.00 92.19 274 GLN A O 1
ATOM 2295 N N . ASN A 1 275 ? -17.952 -17.470 18.044 1.00 91.56 275 ASN A N 1
ATOM 2296 C CA . ASN A 1 275 ? -18.260 -18.514 19.019 1.00 91.56 275 ASN A CA 1
ATOM 2297 C C . ASN A 1 275 ? -19.079 -17.981 20.208 1.00 91.56 275 ASN A C 1
ATOM 2299 O O . ASN A 1 275 ? -19.101 -16.786 20.487 1.00 91.56 275 ASN A O 1
ATOM 2303 N N . LYS A 1 276 ? -19.719 -18.895 20.950 1.00 90.94 276 LYS A N 1
ATOM 2304 C CA . LYS A 1 276 ? -20.602 -18.559 22.080 1.00 90.94 276 LYS A CA 1
ATOM 2305 C C . LYS A 1 276 ? -19.902 -17.781 23.198 1.00 90.94 276 LYS A C 1
ATOM 2307 O O . LYS A 1 276 ? -20.524 -16.931 23.821 1.00 90.94 276 LYS A O 1
ATOM 2312 N N . LYS A 1 277 ? -18.622 -18.059 23.465 1.00 94.00 277 LYS A N 1
ATOM 2313 C CA . LYS A 1 277 ? -17.863 -17.360 24.511 1.00 94.00 277 LYS A CA 1
ATOM 2314 C C . LYS A 1 277 ? -17.648 -15.890 24.138 1.00 94.00 277 LYS A C 1
ATOM 2316 O O . LYS A 1 277 ? -17.869 -15.029 24.983 1.00 94.00 277 LYS A O 1
ATOM 2321 N N . ASN A 1 278 ? -17.263 -15.617 22.890 1.00 95.06 278 ASN A N 1
ATOM 2322 C CA . ASN A 1 278 ? -17.116 -14.254 22.377 1.00 95.06 278 ASN A CA 1
ATOM 2323 C C . ASN A 1 278 ? -18.452 -13.508 22.422 1.00 95.06 278 ASN A C 1
ATOM 2325 O O . ASN A 1 278 ? -18.500 -12.395 22.932 1.00 95.06 278 ASN A O 1
ATOM 2329 N N . TYR A 1 279 ? -19.524 -14.146 21.940 1.00 94.75 279 TYR A N 1
ATOM 2330 C CA . TYR A 1 279 ? -20.882 -13.606 21.990 1.00 94.75 279 TYR A CA 1
ATOM 2331 C C . TYR A 1 279 ? -21.269 -13.156 23.403 1.00 94.75 279 TYR A C 1
ATOM 2333 O O . TYR A 1 279 ? -21.528 -11.974 23.601 1.00 94.75 279 TYR A O 1
ATOM 2341 N N . MET A 1 280 ? -21.227 -14.063 24.388 1.00 93.00 280 MET A N 1
ATOM 2342 C CA . MET A 1 280 ? -21.604 -13.742 25.772 1.00 93.00 280 MET A CA 1
ATOM 2343 C C . MET A 1 280 ? -20.764 -12.586 26.319 1.00 93.00 280 MET A C 1
ATOM 2345 O O . MET A 1 280 ? -21.304 -11.622 26.843 1.00 93.00 280 MET A O 1
ATOM 2349 N N . SER A 1 281 ? -19.442 -12.646 26.121 1.00 95.62 281 SER A N 1
ATOM 2350 C CA . SER A 1 281 ? -18.529 -11.615 26.616 1.00 95.62 281 SER A CA 1
ATOM 2351 C C . SER A 1 281 ? -18.806 -10.233 26.022 1.00 95.62 281 SER A C 1
ATOM 2353 O O . SER A 1 281 ? -18.634 -9.238 26.717 1.00 95.62 281 SER A O 1
ATOM 2355 N N . ILE A 1 282 ? -19.184 -10.155 24.744 1.00 96.94 282 ILE A N 1
ATOM 2356 C CA . ILE A 1 282 ? -19.471 -8.881 24.076 1.00 96.94 282 ILE A CA 1
ATOM 2357 C C . ILE A 1 282 ? -20.826 -8.334 24.518 1.00 96.94 282 ILE A C 1
ATOM 2359 O O . ILE A 1 282 ? -20.922 -7.136 24.776 1.00 96.94 282 ILE A O 1
ATOM 2363 N N . ILE A 1 283 ? -21.852 -9.184 24.634 1.00 96.31 283 ILE A N 1
ATOM 2364 C CA . ILE A 1 283 ? -23.163 -8.761 25.141 1.00 96.31 283 ILE A CA 1
ATOM 2365 C C . ILE A 1 283 ? -23.026 -8.189 26.555 1.00 96.31 283 ILE A C 1
ATOM 2367 O O . ILE A 1 283 ? -23.467 -7.065 26.782 1.00 96.31 283 ILE A O 1
ATOM 2371 N N . ASP A 1 284 ? -22.331 -8.890 27.454 1.00 95.81 284 ASP A N 1
ATOM 2372 C CA . ASP A 1 284 ? -22.123 -8.441 28.836 1.00 95.81 284 ASP A CA 1
ATOM 2373 C C . ASP A 1 284 ? -21.433 -7.060 28.900 1.00 95.81 284 ASP A C 1
ATOM 2375 O O . ASP A 1 284 ? -21.848 -6.180 29.657 1.00 95.81 284 ASP A O 1
ATOM 2379 N N . GLU A 1 285 ? -20.394 -6.831 28.087 1.00 97.12 285 GLU A N 1
ATOM 2380 C CA . GLU A 1 285 ? -19.688 -5.540 28.043 1.00 97.12 285 GLU A CA 1
ATOM 2381 C C . GLU A 1 285 ? -20.543 -4.416 27.436 1.00 97.12 285 GLU A C 1
ATOM 2383 O O . GLU A 1 285 ? -20.506 -3.285 27.925 1.00 97.12 285 GLU A O 1
ATOM 2388 N N . LEU A 1 286 ? -21.348 -4.702 26.407 1.00 96.81 286 LEU A N 1
ATOM 2389 C CA . LEU A 1 286 ? -22.261 -3.717 25.818 1.00 96.81 286 LEU A CA 1
ATOM 2390 C C . LEU A 1 286 ? -23.384 -3.336 26.789 1.00 96.81 286 LEU A C 1
ATOM 2392 O O . LEU A 1 286 ? -23.685 -2.152 26.941 1.00 96.81 286 LEU A O 1
ATOM 2396 N N . GLU A 1 287 ? -23.976 -4.311 27.480 1.00 95.00 287 GLU A N 1
ATOM 2397 C CA . GLU A 1 287 ? -25.007 -4.065 28.493 1.00 95.00 287 GLU A CA 1
ATOM 2398 C C . GLU A 1 287 ? -24.457 -3.242 29.655 1.00 95.00 287 GLU A C 1
ATOM 2400 O O . GLU A 1 287 ? -25.066 -2.254 30.074 1.00 95.00 287 GLU A O 1
ATOM 2405 N N . LYS A 1 288 ? -23.256 -3.586 30.130 1.00 95.81 288 LYS A N 1
ATOM 2406 C CA . LYS A 1 288 ? -22.558 -2.818 31.160 1.00 95.81 288 LYS A CA 1
ATOM 2407 C C . LYS A 1 288 ? -22.257 -1.393 30.701 1.00 95.81 288 LYS A C 1
ATOM 2409 O O . LYS A 1 288 ? -22.415 -0.459 31.493 1.00 95.81 288 LYS A O 1
ATOM 2414 N N . LEU A 1 289 ? -21.843 -1.208 29.446 1.00 94.75 289 LEU A N 1
ATOM 2415 C CA . LEU A 1 289 ? -21.577 0.113 28.882 1.00 94.75 289 LEU A CA 1
ATOM 2416 C C . LEU A 1 289 ? -22.844 0.980 28.878 1.00 94.75 289 LEU A C 1
ATOM 2418 O O . LEU A 1 289 ? -22.775 2.143 29.282 1.00 94.75 289 LEU A O 1
ATOM 2422 N N . VAL A 1 290 ? -23.990 0.412 28.487 1.00 93.56 290 VAL A N 1
ATOM 2423 C CA . VAL A 1 290 ? -25.291 1.096 28.528 1.00 93.56 290 VAL A CA 1
ATOM 2424 C C . VAL A 1 290 ? -25.674 1.450 29.959 1.00 93.56 290 VAL A C 1
ATOM 2426 O O . VAL A 1 290 ? -25.927 2.618 30.245 1.00 93.56 290 VAL A O 1
ATOM 2429 N N . GLU A 1 291 ? -25.678 0.479 30.872 1.00 93.81 291 GLU A N 1
ATOM 2430 C CA . GLU A 1 291 ? -26.133 0.693 32.249 1.00 93.81 291 GLU A CA 1
ATOM 2431 C C . GLU A 1 291 ? -25.304 1.757 32.974 1.00 93.81 291 GLU A C 1
ATOM 2433 O O . GLU A 1 291 ? -25.853 2.588 33.694 1.00 93.81 291 GLU A O 1
ATOM 2438 N N . THR A 1 292 ? -23.992 1.774 32.730 1.00 93.94 292 THR A N 1
ATOM 2439 C CA . THR A 1 292 ? -23.067 2.701 33.393 1.00 93.94 292 THR A CA 1
ATOM 2440 C C . THR A 1 292 ? -23.211 4.142 32.892 1.00 93.94 292 THR A C 1
ATOM 2442 O O . THR A 1 292 ? -22.932 5.068 33.646 1.00 93.94 292 THR A O 1
ATOM 2445 N N . ASN A 1 293 ? -23.639 4.355 31.641 1.00 91.69 293 ASN A N 1
ATOM 2446 C CA . ASN A 1 293 ? -23.553 5.668 30.985 1.00 91.69 293 ASN A CA 1
ATOM 2447 C C . ASN A 1 293 ? -24.904 6.257 30.545 1.00 91.69 293 ASN A C 1
ATOM 2449 O O . ASN A 1 293 ? -24.946 7.421 30.150 1.00 91.69 293 ASN A O 1
ATOM 2453 N N . LYS A 1 294 ? -26.010 5.501 30.616 1.00 88.06 294 LYS A N 1
ATOM 2454 C CA . LYS A 1 294 ? -27.334 5.910 30.100 1.00 88.06 294 LYS A CA 1
ATOM 2455 C C . LYS A 1 294 ? -27.906 7.203 30.697 1.00 88.06 294 LYS A C 1
ATOM 2457 O O . LYS A 1 294 ? -28.740 7.827 30.047 1.00 88.06 294 LYS A O 1
ATOM 2462 N N . GLU A 1 295 ? -27.502 7.569 31.914 1.00 88.81 295 GLU A N 1
ATOM 2463 C CA . GLU A 1 295 ? -27.971 8.784 32.600 1.00 88.81 295 GLU A CA 1
ATOM 2464 C C . GLU A 1 295 ? -27.225 10.040 32.127 1.00 88.81 295 GLU A C 1
ATOM 2466 O O . GLU A 1 295 ? -27.810 11.117 32.061 1.00 88.81 295 GLU A O 1
ATOM 2471 N N . GLU A 1 296 ? -25.939 9.907 31.785 1.00 87.75 296 GLU A N 1
ATOM 2472 C CA . GLU A 1 296 ? -25.092 11.023 31.340 1.00 87.75 296 GLU A CA 1
ATOM 2473 C C . GLU A 1 296 ? -25.154 11.206 29.817 1.00 87.75 296 GLU A C 1
ATOM 2475 O O . GLU A 1 296 ? -25.189 12.330 29.324 1.00 87.75 296 GLU A O 1
ATOM 2480 N N . TYR A 1 297 ? -25.234 10.101 29.072 1.00 83.56 297 TYR A N 1
ATOM 2481 C CA . TYR A 1 297 ? -25.222 10.083 27.613 1.00 83.56 297 TYR A CA 1
ATOM 2482 C C . TYR A 1 297 ? -26.420 9.283 27.093 1.00 83.56 297 TYR A C 1
ATOM 2484 O O . TYR A 1 297 ? -26.333 8.075 26.865 1.00 83.56 297 TYR A O 1
ATOM 2492 N N . SER A 1 298 ? -27.555 9.952 26.874 1.00 82.38 298 SER A N 1
ATOM 2493 C CA . SER A 1 298 ? -28.802 9.299 26.436 1.00 82.38 298 SER A CA 1
ATOM 2494 C C . SER A 1 298 ? -28.643 8.502 25.139 1.00 82.38 298 SER A C 1
ATOM 2496 O O . SER A 1 298 ? -29.263 7.452 24.969 1.00 82.38 298 SER A O 1
ATOM 2498 N N . GLU A 1 299 ? -27.772 8.973 24.247 1.00 85.12 299 GLU A N 1
ATOM 2499 C CA . GLU A 1 299 ? -27.480 8.361 22.951 1.00 85.12 299 GLU A CA 1
ATOM 2500 C C . GLU A 1 299 ? -26.842 6.972 23.072 1.00 85.12 299 GLU A C 1
ATOM 2502 O O . GLU A 1 299 ? -27.029 6.136 22.189 1.00 85.12 299 GLU A O 1
ATOM 2507 N N . VAL A 1 300 ? -26.180 6.669 24.197 1.00 85.19 300 VAL A N 1
ATOM 2508 C CA . VAL A 1 300 ? -25.600 5.343 24.474 1.00 85.19 300 VAL A CA 1
ATOM 2509 C C . VAL A 1 300 ? -26.681 4.255 24.470 1.00 85.19 300 VAL A C 1
ATOM 2511 O O . VAL A 1 300 ? -26.395 3.117 24.106 1.00 85.19 300 VAL A O 1
ATOM 2514 N N . LYS A 1 301 ? -27.952 4.581 24.756 1.00 87.06 301 LYS A N 1
ATOM 2515 C CA . LYS A 1 301 ? -29.071 3.623 24.647 1.00 87.06 301 LYS A CA 1
ATOM 2516 C C . LYS A 1 301 ? -29.234 3.042 23.238 1.00 87.06 301 LYS A C 1
ATOM 2518 O O . LYS A 1 301 ? -29.759 1.939 23.096 1.00 87.06 301 LYS A O 1
ATOM 2523 N N . LYS A 1 302 ? -28.748 3.727 22.193 1.00 88.25 302 LYS A N 1
ATOM 2524 C CA . LYS A 1 302 ? -28.754 3.212 20.813 1.00 88.25 302 LYS A CA 1
ATOM 2525 C C . LYS A 1 302 ? -27.916 1.939 20.649 1.00 88.25 302 LYS A C 1
ATOM 2527 O O . LYS A 1 302 ? -28.172 1.177 19.720 1.00 88.25 302 LYS A O 1
ATOM 2532 N N . ILE A 1 303 ? -27.000 1.641 21.573 1.00 91.50 303 ILE A N 1
ATOM 2533 C CA . ILE A 1 303 ? -26.267 0.365 21.621 1.00 91.50 303 ILE A CA 1
ATOM 2534 C C . ILE A 1 303 ? -27.215 -0.837 21.741 1.00 91.50 303 ILE A C 1
ATOM 2536 O O . ILE A 1 303 ? -26.895 -1.909 21.232 1.00 91.50 303 ILE A O 1
ATOM 2540 N N . ASN A 1 304 ? -28.418 -0.675 22.301 1.00 91.25 304 ASN A N 1
ATOM 2541 C CA . ASN A 1 304 ? -29.412 -1.751 22.337 1.00 91.25 304 ASN A CA 1
ATOM 2542 C C . ASN A 1 304 ? -29.797 -2.249 20.931 1.00 91.25 304 ASN A C 1
ATOM 2544 O O . ASN A 1 304 ? -30.103 -3.430 20.766 1.00 91.25 304 ASN A O 1
ATOM 2548 N N . PHE A 1 305 ? -29.725 -1.395 19.900 1.00 91.19 305 PHE A N 1
ATOM 2549 C CA . PHE A 1 305 ? -29.906 -1.831 18.512 1.00 91.19 305 PHE A CA 1
ATOM 2550 C C . PHE A 1 305 ? -28.755 -2.721 18.026 1.00 91.19 305 PHE A C 1
ATOM 2552 O O . PHE A 1 305 ? -29.007 -3.692 17.316 1.00 91.19 305 PHE A O 1
ATOM 2559 N N . LEU A 1 306 ? -27.513 -2.433 18.430 1.00 93.38 306 LEU A N 1
ATOM 2560 C CA . LEU A 1 306 ? -26.360 -3.287 18.133 1.00 93.38 306 LEU A CA 1
ATOM 2561 C C . LEU A 1 306 ? -26.475 -4.640 18.847 1.00 93.38 306 LEU A C 1
ATOM 2563 O O . LEU A 1 306 ? -26.285 -5.672 18.213 1.00 93.38 306 LEU A O 1
ATOM 2567 N N . ILE A 1 307 ? -26.847 -4.650 20.131 1.00 94.94 307 ILE A N 1
ATOM 2568 C CA . ILE A 1 307 ? -27.106 -5.884 20.897 1.00 94.94 307 ILE A CA 1
ATOM 2569 C C . ILE A 1 307 ? -28.149 -6.750 20.176 1.00 94.94 307 ILE A C 1
ATOM 2571 O O . ILE A 1 307 ? -27.933 -7.939 19.945 1.00 94.94 307 ILE A O 1
ATOM 2575 N N . ALA A 1 308 ? -29.262 -6.142 19.760 1.00 91.81 308 ALA A N 1
ATOM 2576 C CA . ALA A 1 308 ? -30.316 -6.815 19.011 1.00 91.81 308 ALA A CA 1
ATOM 2577 C C . ALA A 1 308 ? -29.818 -7.425 17.687 1.00 91.81 308 ALA A C 1
ATOM 2579 O O . ALA A 1 308 ? -30.207 -8.546 17.341 1.00 91.81 308 ALA A O 1
ATOM 2580 N N . ASP A 1 309 ? -28.964 -6.712 16.950 1.00 92.12 309 ASP A N 1
ATOM 2581 C CA . ASP A 1 309 ? -28.407 -7.205 15.688 1.00 92.12 309 ASP A CA 1
ATOM 2582 C C . ASP A 1 309 ? -27.402 -8.347 15.905 1.00 92.12 309 ASP A C 1
ATOM 2584 O O . ASP A 1 309 ? -27.482 -9.372 15.224 1.00 92.12 309 ASP A O 1
ATOM 2588 N N . ILE A 1 310 ? -26.535 -8.238 16.920 1.00 94.12 310 ILE A N 1
ATOM 2589 C CA . ILE A 1 310 ? -25.618 -9.311 17.330 1.00 94.12 310 ILE A CA 1
ATOM 2590 C C . ILE A 1 310 ? -26.396 -10.582 17.672 1.00 94.12 310 ILE A C 1
ATOM 2592 O O . ILE A 1 310 ? -26.076 -11.646 17.140 1.00 94.12 310 ILE A O 1
ATOM 2596 N N . ASN A 1 311 ? -27.448 -10.475 18.488 1.00 90.88 311 ASN A N 1
ATOM 2597 C CA . ASN A 1 311 ? -28.300 -11.611 18.843 1.00 90.88 311 ASN A CA 1
ATOM 2598 C C . ASN A 1 311 ? -28.873 -12.270 17.587 1.00 90.88 311 ASN A C 1
ATOM 2600 O O . ASN A 1 311 ? -28.701 -13.468 17.359 1.00 90.88 311 ASN A O 1
ATOM 2604 N N . LYS A 1 312 ? -29.511 -11.474 16.726 1.00 90.44 312 LYS A N 1
ATOM 2605 C CA . LYS A 1 312 ? -30.128 -11.965 15.491 1.00 90.44 312 LYS A CA 1
ATOM 2606 C C . LYS A 1 312 ? -29.126 -12.703 14.598 1.00 90.44 312 LYS A C 1
ATOM 2608 O O . LYS A 1 312 ? -29.450 -13.769 14.075 1.00 90.44 312 LYS A O 1
ATOM 2613 N N . GLN A 1 313 ? -27.935 -12.145 14.405 1.00 90.62 313 GLN A N 1
ATOM 2614 C CA . GLN A 1 313 ? -26.898 -12.720 13.546 1.00 90.62 313 GLN A CA 1
ATOM 2615 C C . GLN A 1 313 ? -26.271 -13.977 14.160 1.00 90.62 313 GLN A C 1
ATOM 2617 O O . GLN A 1 313 ? -26.053 -14.958 13.448 1.00 90.62 313 GLN A O 1
ATOM 2622 N N . PHE A 1 314 ? -26.030 -13.990 15.475 1.00 90.38 314 PHE A N 1
ATOM 2623 C CA . PHE A 1 314 ? -25.472 -15.146 16.176 1.00 90.38 31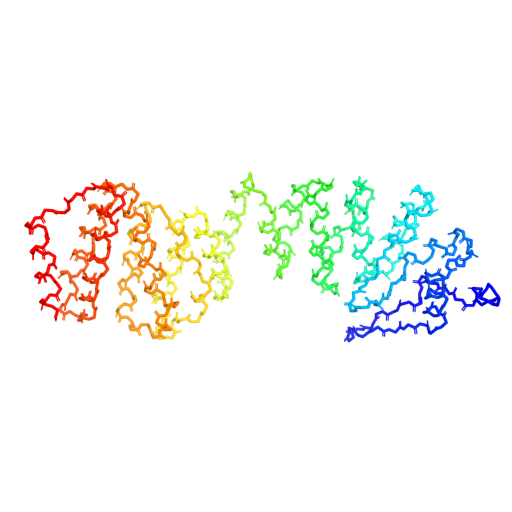4 PHE A CA 1
ATOM 2624 C C . PHE A 1 314 ? -26.370 -16.383 16.029 1.00 90.38 314 PHE A C 1
ATOM 2626 O O . PHE A 1 314 ? -25.905 -17.427 15.569 1.00 90.38 314 PHE A O 1
ATOM 2633 N N . TYR A 1 315 ? -27.666 -16.250 16.330 1.00 85.62 315 TYR A N 1
ATOM 2634 C CA . TYR A 1 315 ? -28.618 -17.362 16.229 1.00 85.62 315 TYR A CA 1
ATOM 2635 C C . TYR A 1 315 ? -28.861 -17.801 14.782 1.00 85.62 315 TYR A C 1
ATOM 2637 O O . TYR A 1 315 ? -28.919 -18.998 14.501 1.00 85.62 315 TYR A O 1
ATOM 2645 N N . ARG A 1 316 ? -28.909 -16.854 13.833 1.00 85.25 316 ARG A N 1
ATOM 2646 C CA . ARG A 1 316 ? -29.025 -17.177 12.402 1.00 85.25 316 ARG A CA 1
ATOM 2647 C C . ARG A 1 316 ? -27.843 -18.006 11.893 1.00 85.25 316 ARG A C 1
ATOM 2649 O O . ARG A 1 316 ? -28.046 -18.886 11.066 1.00 85.25 316 ARG A O 1
ATOM 2656 N N . ASN A 1 317 ? -26.628 -17.730 12.363 1.00 79.12 317 ASN A N 1
ATOM 2657 C CA . ASN A 1 317 ? -25.418 -18.407 11.892 1.00 79.12 317 ASN A CA 1
ATOM 2658 C C . ASN A 1 317 ? -25.187 -19.784 12.533 1.00 79.12 317 ASN A C 1
ATOM 2660 O O . ASN A 1 317 ? -24.367 -20.551 12.030 1.00 79.12 317 ASN A O 1
ATOM 2664 N N . LYS A 1 318 ? -25.855 -20.096 13.649 1.00 73.69 318 LYS A N 1
ATOM 2665 C CA . LYS A 1 318 ? -25.673 -21.360 14.382 1.00 73.69 318 LYS A CA 1
ATOM 2666 C C . LYS A 1 318 ? -26.774 -22.396 14.140 1.00 73.69 318 LYS A C 1
ATOM 2668 O O . LYS A 1 318 ? -26.671 -23.478 14.706 1.00 73.69 318 LYS A O 1
ATOM 2673 N N . ASP A 1 319 ? -27.791 -22.089 13.327 1.00 61.03 319 ASP A N 1
ATOM 2674 C CA . ASP A 1 319 ? -29.030 -22.887 13.208 1.00 61.03 319 ASP A CA 1
ATOM 2675 C C . ASP A 1 319 ? -29.671 -23.200 14.584 1.00 61.03 319 ASP A C 1
ATOM 2677 O O . ASP A 1 319 ? -30.444 -24.147 14.742 1.00 61.03 319 ASP A O 1
ATOM 2681 N N . GLU A 1 320 ? -29.360 -22.392 15.602 1.00 61.91 320 GLU A N 1
ATOM 2682 C CA . GLU A 1 320 ? -29.910 -22.508 16.949 1.00 61.91 320 GLU A CA 1
ATOM 2683 C C . GLU A 1 320 ? -31.139 -21.599 17.050 1.00 61.91 320 GLU A C 1
ATOM 2685 O O . GLU A 1 320 ? -31.076 -20.399 16.774 1.00 61.91 320 GLU A O 1
ATOM 2690 N N . ALA A 1 321 ? -32.284 -22.172 17.425 1.00 60.09 321 ALA A N 1
ATOM 2691 C CA . ALA A 1 321 ? -33.509 -21.407 17.612 1.00 60.09 321 ALA A CA 1
ATOM 2692 C C . ALA A 1 321 ? -33.422 -20.567 18.897 1.00 60.09 321 ALA A C 1
ATOM 2694 O O . ALA A 1 321 ? -33.276 -21.122 19.986 1.00 60.09 321 ALA A O 1
ATOM 2695 N N . MET A 1 322 ? -33.568 -19.246 18.763 1.00 70.06 322 MET A N 1
ATOM 2696 C CA . MET A 1 322 ? -33.798 -18.339 19.892 1.00 70.06 322 MET A CA 1
ATOM 2697 C C . MET A 1 322 ? -35.079 -18.758 20.620 1.00 70.06 322 MET A C 1
ATOM 2699 O O . MET A 1 322 ? -36.109 -19.001 19.980 1.00 70.06 322 MET A O 1
ATOM 2703 N N . ASN A 1 323 ? -35.027 -18.864 21.946 1.00 74.31 323 ASN A N 1
ATOM 2704 C CA . ASN A 1 323 ? -36.198 -19.261 22.721 1.00 74.31 323 ASN A CA 1
ATOM 2705 C C . ASN A 1 323 ? -37.137 -18.062 22.994 1.00 74.31 323 ASN A C 1
ATOM 2707 O O . ASN A 1 323 ? -36.794 -16.900 22.775 1.00 74.31 323 ASN A O 1
ATOM 2711 N N . LEU A 1 324 ? -38.371 -18.345 23.430 1.00 68.31 324 LEU A N 1
ATOM 2712 C CA . LEU A 1 324 ? -39.408 -17.322 23.624 1.00 68.31 324 LEU A CA 1
ATOM 2713 C C . LEU A 1 324 ? -39.038 -16.301 24.716 1.00 68.31 324 LEU A C 1
ATOM 2715 O O . LEU A 1 324 ? -39.369 -15.125 24.588 1.00 68.31 324 LEU A O 1
ATOM 2719 N N . GLU A 1 325 ? -38.367 -16.744 25.779 1.00 74.50 325 GLU A N 1
ATOM 2720 C CA . GLU A 1 325 ? -37.965 -15.887 26.900 1.00 74.50 325 GLU A CA 1
ATOM 2721 C C . GLU A 1 325 ? -36.888 -14.890 26.456 1.00 74.50 325 GLU A C 1
ATOM 2723 O O . GLU A 1 325 ? -37.033 -13.690 26.688 1.00 74.50 325 GLU A O 1
ATOM 2728 N N . GLU A 1 326 ? -35.891 -15.361 25.702 1.00 73.94 326 GLU A N 1
ATOM 2729 C CA . GLU A 1 326 ? -34.852 -14.535 25.073 1.00 73.94 326 GLU A CA 1
ATOM 2730 C C . GLU A 1 326 ? -35.454 -13.498 24.113 1.00 73.94 326 GLU A C 1
ATOM 2732 O O . GLU A 1 326 ? -35.060 -12.328 24.116 1.00 73.94 326 GLU A O 1
ATOM 2737 N N . ALA A 1 327 ? -36.455 -13.893 23.317 1.00 72.69 327 ALA A N 1
ATOM 2738 C CA . ALA A 1 327 ? -37.136 -12.987 22.395 1.00 72.69 327 ALA A CA 1
ATOM 2739 C C . ALA A 1 327 ? -37.927 -11.886 23.129 1.00 72.69 327 ALA A C 1
ATOM 2741 O O . ALA A 1 327 ? -37.905 -10.724 22.715 1.00 72.69 327 ALA A O 1
ATOM 2742 N N . ILE A 1 328 ? -38.610 -12.231 24.226 1.00 73.19 328 ILE A N 1
ATOM 2743 C CA . ILE A 1 328 ? -39.348 -11.267 25.057 1.00 73.19 328 ILE A CA 1
ATOM 2744 C C . ILE A 1 328 ? -38.382 -10.281 25.721 1.00 73.19 328 ILE A C 1
ATOM 2746 O O . ILE A 1 328 ? -38.637 -9.075 25.719 1.00 73.19 328 ILE A O 1
ATOM 2750 N N . GLU A 1 329 ? -37.263 -10.768 26.257 1.00 77.12 329 GLU A N 1
ATOM 2751 C CA . GLU A 1 329 ? -36.251 -9.919 26.885 1.00 77.12 329 GLU A CA 1
ATOM 2752 C C . GLU A 1 329 ? -35.652 -8.920 25.882 1.00 77.12 329 GLU A C 1
ATOM 2754 O O . GLU A 1 329 ? -35.544 -7.725 26.171 1.00 77.12 329 GLU A O 1
ATOM 2759 N N . MET A 1 330 ? -35.359 -9.380 24.663 1.00 73.00 330 MET A N 1
ATOM 2760 C CA . MET A 1 330 ? -34.836 -8.543 23.584 1.00 73.00 330 MET A CA 1
ATOM 2761 C C . MET A 1 330 ? -35.822 -7.442 23.162 1.00 73.00 330 MET A C 1
ATOM 2763 O O . MET A 1 330 ? -35.424 -6.288 22.999 1.00 73.00 330 MET A O 1
ATOM 2767 N N . ILE A 1 331 ? -37.114 -7.760 23.028 1.00 74.31 331 ILE A N 1
ATOM 2768 C CA . ILE A 1 331 ? -38.154 -6.774 22.690 1.00 74.31 331 ILE A CA 1
ATOM 2769 C C . ILE A 1 331 ? -38.271 -5.706 23.784 1.00 74.31 331 ILE A C 1
ATOM 2771 O O . ILE A 1 331 ? -38.322 -4.512 23.481 1.00 74.31 331 ILE A O 1
ATOM 2775 N N . ASN A 1 332 ? -38.256 -6.111 25.055 1.00 75.69 332 ASN A N 1
ATOM 2776 C CA . ASN A 1 332 ? -38.360 -5.180 26.178 1.00 75.69 332 ASN A CA 1
ATOM 2777 C C . ASN A 1 332 ? -37.169 -4.208 26.254 1.00 75.69 332 ASN A C 1
ATOM 2779 O O . ASN A 1 332 ? -37.354 -3.050 26.626 1.00 75.69 332 ASN A O 1
ATOM 2783 N N . LYS A 1 333 ? -35.960 -4.639 25.865 1.00 72.25 333 LYS A N 1
ATOM 2784 C CA . LYS A 1 333 ? -34.765 -3.774 25.814 1.00 72.25 333 LYS A CA 1
ATOM 2785 C C . LYS A 1 333 ? -34.834 -2.717 24.701 1.00 72.25 333 LYS A C 1
ATOM 2787 O O . LYS A 1 333 ? -34.297 -1.626 24.871 1.00 72.25 333 LYS A O 1
ATOM 2792 N N . ILE A 1 334 ? -35.520 -3.006 23.592 1.00 72.19 334 ILE A N 1
ATOM 2793 C CA . ILE A 1 334 ? -35.700 -2.062 22.471 1.00 72.19 334 ILE A CA 1
ATOM 2794 C C . ILE A 1 334 ? -36.832 -1.063 22.751 1.00 72.19 334 ILE A C 1
ATOM 2796 O O . ILE A 1 334 ? -36.716 0.108 22.407 1.00 72.19 334 ILE A O 1
ATOM 2800 N N . ILE A 1 335 ? -37.932 -1.513 23.364 1.00 67.69 335 ILE A N 1
ATOM 2801 C CA . ILE A 1 335 ? -39.124 -0.678 23.600 1.00 67.69 335 ILE A CA 1
ATOM 2802 C C . ILE A 1 335 ? -38.907 0.357 24.719 1.00 67.69 335 ILE A C 1
ATOM 2804 O O . ILE A 1 335 ? -39.564 1.392 24.714 1.00 67.69 335 ILE A O 1
ATOM 2808 N N . ASN A 1 336 ? -37.981 0.109 25.651 1.00 57.47 336 ASN A N 1
ATOM 2809 C CA . ASN A 1 336 ? -37.676 1.011 26.773 1.00 57.47 336 ASN A CA 1
ATOM 2810 C C . ASN A 1 336 ? -36.585 2.070 26.470 1.00 57.47 336 ASN A C 1
ATOM 2812 O O . ASN A 1 336 ? -36.029 2.658 27.404 1.00 57.47 336 ASN A O 1
ATOM 2816 N N . ILE A 1 337 ? -36.250 2.288 25.192 1.00 50.47 337 ILE A N 1
ATOM 2817 C CA . ILE A 1 337 ? -35.405 3.404 24.714 1.00 50.47 337 ILE A CA 1
ATOM 2818 C C . ILE A 1 337 ? -36.226 4.690 24.751 1.00 50.47 337 ILE A C 1
ATOM 2820 O O . ILE A 1 337 ? -35.693 5.687 25.297 1.00 50.47 337 ILE A O 1
#

Sequence (337 aa):
MCNKYLRFVDFKVAFKLRNDGSATISSRAFYLWYFRKKFDFKYSDNVMLDLLSFDWLENNHFVGIDYIVNILPYQEVKRRIISNLREQVIHGDILNNHIRFCIDNNIREVENEIIRIVFDENEFIESRKIAVDYICEVSNEELLINNLFGKISDEIEWYIIDKVKINNISKIEIYLKNKLKSINNTKEALNIAQFFINLNESDGLKLIIDHIEDSKEDVITGLEDLSLNEVNEISLVPYLIKLLFYTYKYEFLGDKYNSLTNRVSNSLLNIAVQNKKNYMSIIDELEKLVETNKEEYSEVKKINFLIADINKQFYRNKDEAMNLEEAIEMINKIINI